Protein AF-A0A817PIV6-F1 (afdb_monomer_lite)

Radius of gyration: 42.67 Å; chains: 1; bounding box: 97×76×128 Å

Foldseek 3Di:
DDDDDDDDDDDPDDPDPPCPPDPVSVVVVVVVVVVVVVPQDPVNVVVVVVVVVVVVVVVVVVVPPDDDDDDDPPDPPPDDDDDDDDDDDDPPVVVVVVVVVVVVVVVVVVVVVVLVVLQVLLVVFPPSPPCNPDDDSVVSVVSSVVVVVVVVVVVVVVVVVVVVVVVVVVVVVVVVVVVVVVVVVVVVVVVVVVVVVVVVVVVVVVD

Secondary structure (DSSP, 8-state):
-----------------GGGS-HHHHHHHHHHHHHHHHSPPHHHHHHHHHHHHHHHHHHHHTTTS-----------------------SSHHHHHHHHHHHHHHHHHHHHHHHHHHHHHHHHHHSTT-TTTTSS--HHHHHHHHHHHHHHHHHHHHHHHHHHHHHHHHHHHHHHHHHHHHHHHHHHHHHHHHHHHHHHHHHHHTT--

Organism: NCBI:txid392032

Sequence (207 aa):
MNDDDQSHEQNTSKNVPTTLQNPSLVVNSMLTALAQSLLPSSTDQQQFLADLQAAATLVNKQKISSTSDNNNSIEFNCHIKTSPTDNEDVVPQITQAKRRATHNAVERRRRDRINQHIQQLSKLIPDCSNYVKNQSKTVVLEKTIAHLHELRTQNLALVKQTVDAGIILHENDLLRERIRAVEQENEVLKSLLTKQNLLNGSESSLS

InterPro domains:
  IPR011598 Myc-type, basic helix-loop-helix (bHLH) domain [PF00010] (99-152)
  IPR011598 Myc-type, basic helix-loop-helix (bHLH) domain [PS50888] (98-151)
  IPR011598 Myc-type, basic helix-loop-helix (bHLH) domain [SM00353] (104-157)
  IPR036638 Helix-loop-helix DNA-binding domain superfamily [G3DSA:4.10.280.10] (93-158)
  IPR036638 Helix-loop-helix DNA-binding domain superfamily [SSF47459] (99-160)
  IPR051732 Upstream Stimulatory Factor [PTHR46117] (41-177)

pLDDT: mean 72.89, std 20.88, range [36.5, 98.19]

Structure (mmCIF, N/CA/C/O backbone):
data_AF-A0A817PIV6-F1
#
_entry.id   AF-A0A817PIV6-F1
#
loop_
_atom_site.group_PDB
_atom_site.id
_atom_site.type_symbol
_atom_site.label_atom_id
_atom_site.label_alt_id
_atom_site.label_comp_id
_atom_site.label_asym_id
_atom_site.label_entity_id
_atom_site.label_seq_id
_atom_site.pdbx_PDB_ins_code
_atom_site.Cartn_x
_atom_site.Cartn_y
_atom_site.Cartn_z
_atom_site.occupancy
_atom_site.B_iso_or_equiv
_atom_site.auth_seq_id
_atom_site.auth_comp_id
_atom_site.auth_asym_id
_atom_site.auth_atom_id
_atom_site.pdbx_PDB_model_num
ATOM 1 N N . MET A 1 1 ? -32.305 -58.594 74.902 1.00 37.00 1 MET A N 1
ATOM 2 C CA . MET A 1 1 ? -31.500 -59.518 74.080 1.00 37.00 1 MET A CA 1
ATOM 3 C C . MET A 1 1 ? -31.731 -59.122 72.636 1.00 37.00 1 MET A C 1
ATOM 5 O O . MET A 1 1 ? -32.668 -59.626 72.040 1.00 37.00 1 MET A O 1
ATOM 9 N N . ASN A 1 2 ? -31.210 -57.957 72.245 1.00 36.69 2 ASN A N 1
ATOM 10 C CA . ASN A 1 2 ? -29.849 -57.647 71.736 1.00 36.69 2 ASN A CA 1
ATOM 11 C C . ASN A 1 2 ? -30.007 -57.515 70.207 1.0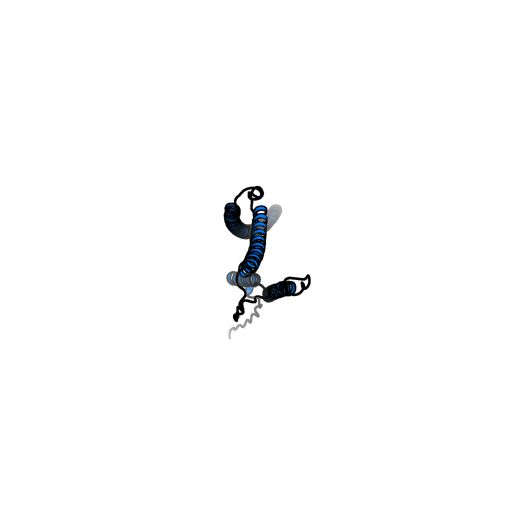0 36.69 2 ASN A C 1
ATOM 13 O O . ASN A 1 2 ? -30.473 -58.469 69.594 1.00 36.69 2 ASN A O 1
ATOM 17 N N . ASP A 1 3 ? -29.973 -56.325 69.613 1.00 43.09 3 ASP A N 1
ATOM 18 C CA . ASP A 1 3 ? -28.837 -55.412 69.351 1.00 43.09 3 ASP A CA 1
ATOM 19 C C . ASP A 1 3 ? -28.295 -55.593 67.915 1.00 43.09 3 ASP A C 1
ATOM 21 O O . ASP A 1 3 ? -28.115 -56.714 67.445 1.00 43.09 3 ASP A O 1
ATOM 25 N N . ASP A 1 4 ? -28.051 -54.435 67.290 1.00 47.28 4 ASP A N 1
ATOM 26 C CA . ASP A 1 4 ? -27.062 -54.102 66.250 1.00 47.28 4 ASP A CA 1
ATOM 27 C C . ASP A 1 4 ? -27.320 -54.355 64.741 1.00 47.28 4 ASP A C 1
ATOM 29 O O . ASP A 1 4 ? -27.173 -55.445 64.199 1.00 47.28 4 ASP A O 1
ATOM 33 N N . ASP A 1 5 ? -27.699 -53.260 64.063 1.00 49.97 5 ASP A N 1
ATOM 34 C CA . ASP A 1 5 ? -26.845 -52.445 63.167 1.00 49.97 5 ASP A CA 1
ATOM 35 C C . ASP A 1 5 ? -25.994 -53.142 62.071 1.00 49.97 5 ASP A C 1
ATOM 37 O O . ASP A 1 5 ? -25.005 -53.804 62.371 1.00 49.97 5 ASP A O 1
ATOM 41 N N . GLN A 1 6 ? -26.309 -52.891 60.785 1.00 42.50 6 GLN A N 1
ATOM 42 C CA . GLN A 1 6 ? -25.338 -52.389 59.789 1.00 42.50 6 GLN A CA 1
ATOM 43 C C . GLN A 1 6 ? -25.952 -52.068 58.406 1.00 42.50 6 GLN A C 1
ATOM 45 O O . GLN A 1 6 ? -26.570 -52.881 57.722 1.00 42.50 6 GLN A O 1
ATOM 50 N N . SER A 1 7 ? -25.691 -50.823 58.026 1.00 47.00 7 SER A N 1
ATOM 51 C CA . SER A 1 7 ? -25.637 -50.151 56.726 1.00 47.00 7 SER A CA 1
ATOM 52 C C . SER A 1 7 ? -25.217 -50.957 55.480 1.00 47.00 7 SER A C 1
ATOM 54 O O . SER A 1 7 ? -24.253 -51.711 55.494 1.00 47.00 7 SER A O 1
ATOM 56 N N . HIS A 1 8 ? -25.825 -50.617 54.331 1.00 41.53 8 HIS A N 1
ATOM 57 C CA . HIS A 1 8 ? -25.057 -50.256 53.128 1.00 41.53 8 HIS A CA 1
ATOM 58 C C . HIS A 1 8 ? -25.884 -49.417 52.135 1.00 41.53 8 HIS A C 1
ATOM 60 O O . HIS A 1 8 ? -26.712 -49.920 51.379 1.00 41.53 8 HIS A O 1
ATOM 66 N N . GLU A 1 9 ? -25.604 -48.111 52.124 1.00 47.34 9 GLU A N 1
ATOM 67 C CA . GLU A 1 9 ? -25.839 -47.224 50.985 1.00 47.34 9 GLU A CA 1
ATOM 68 C C . GLU A 1 9 ? -25.004 -47.689 49.783 1.00 47.34 9 GLU A C 1
ATOM 70 O O . GLU A 1 9 ? -23.792 -47.873 49.906 1.00 47.34 9 GLU A O 1
ATOM 75 N N . GLN A 1 10 ? -25.612 -47.777 48.598 1.00 43.72 10 GLN A N 1
ATOM 76 C CA . GLN A 1 10 ? -24.874 -47.581 47.351 1.00 43.72 10 GLN A CA 1
ATOM 77 C C . GLN A 1 10 ? -25.556 -46.513 46.503 1.00 43.72 10 GLN A C 1
ATOM 79 O O . GLN A 1 10 ? -26.639 -46.668 45.946 1.00 43.72 10 GLN A O 1
ATOM 84 N N . ASN A 1 11 ? -24.852 -45.392 46.481 1.00 37.25 11 ASN A N 1
ATOM 85 C CA . ASN A 1 11 ? -25.116 -44.140 45.815 1.00 37.25 11 ASN A CA 1
ATOM 86 C C . ASN A 1 11 ? -24.715 -44.291 44.334 1.00 37.25 11 ASN A C 1
ATOM 88 O O . ASN A 1 11 ? -23.527 -44.344 44.015 1.00 37.25 11 ASN A O 1
ATOM 92 N N . THR A 1 12 ? -25.674 -44.395 43.408 1.00 42.53 12 THR A N 1
ATOM 93 C CA . THR A 1 12 ? -25.379 -44.372 41.965 1.00 42.53 12 THR A CA 1
ATOM 94 C C . THR A 1 12 ? -25.195 -42.927 41.517 1.00 42.53 12 THR A C 1
ATOM 96 O O . THR A 1 12 ? -26.139 -42.244 41.108 1.00 42.53 12 THR A O 1
ATOM 99 N N . SER A 1 13 ? -23.961 -42.453 41.663 1.00 42.22 13 SER A N 1
ATOM 100 C CA . SER A 1 13 ? -23.541 -41.110 41.295 1.00 42.22 13 SER A CA 1
ATOM 101 C C . SER A 1 13 ? -23.689 -40.869 39.791 1.00 42.22 13 SER A C 1
ATOM 103 O O . SER A 1 13 ? -23.305 -41.682 38.949 1.00 42.22 13 SER A O 1
ATOM 105 N N . LYS A 1 14 ? -24.270 -39.713 39.479 1.00 46.69 14 LYS A N 1
ATOM 106 C CA . LYS A 1 14 ? -24.477 -39.155 38.147 1.00 46.69 14 LYS A CA 1
ATOM 107 C C . LYS A 1 14 ? -23.117 -38.915 37.485 1.00 46.69 14 LYS A C 1
ATOM 109 O O . LYS A 1 14 ? -22.320 -38.131 37.993 1.00 46.69 14 LYS A O 1
ATOM 114 N N . ASN A 1 15 ? -22.879 -39.526 36.327 1.00 50.12 15 ASN A N 1
ATOM 115 C CA . ASN A 1 15 ? -21.791 -39.125 35.435 1.00 50.12 15 ASN A CA 1
ATOM 116 C C . ASN A 1 15 ? -22.132 -37.754 34.830 1.00 50.12 15 ASN A C 1
ATOM 118 O O . ASN A 1 15 ? -22.820 -37.657 33.815 1.00 50.12 15 ASN A O 1
ATOM 122 N N . VAL A 1 16 ? -21.682 -36.691 35.495 1.00 45.78 16 VAL A N 1
ATOM 123 C CA . VAL A 1 16 ? -21.645 -35.329 34.954 1.00 45.78 16 VAL A CA 1
ATOM 124 C C . VAL A 1 16 ? -20.300 -35.158 34.237 1.00 45.78 16 VAL A C 1
ATOM 126 O O . VAL A 1 16 ? -19.271 -35.485 34.831 1.00 45.78 16 VAL A O 1
ATOM 129 N N . PRO A 1 17 ? -20.260 -34.666 32.985 1.00 44.34 17 PRO A N 1
ATOM 130 C CA . PRO A 1 17 ? -19.008 -34.439 32.270 1.00 44.34 17 PRO A CA 1
ATOM 131 C C . PRO A 1 17 ? -18.092 -33.490 33.054 1.00 44.34 17 PRO A C 1
ATOM 133 O O . PRO A 1 17 ? -18.471 -32.365 33.378 1.00 44.34 17 PRO A O 1
ATOM 136 N N . THR A 1 18 ? -16.867 -33.932 33.327 1.00 52.44 18 THR A N 1
ATOM 137 C CA . THR A 1 18 ? -15.849 -33.278 34.174 1.00 52.44 18 THR A CA 1
ATOM 138 C C . THR A 1 18 ? -15.321 -31.938 33.631 1.00 52.44 18 THR A C 1
ATOM 140 O O . THR A 1 18 ? -14.432 -31.328 34.223 1.00 52.44 18 THR A O 1
ATOM 143 N N . THR A 1 19 ? -15.860 -31.450 32.514 1.00 53.94 19 THR A N 1
ATOM 144 C CA . THR A 1 19 ? -15.389 -30.260 31.789 1.00 53.94 19 THR A CA 1
ATOM 145 C C . THR A 1 19 ? -15.786 -28.935 32.453 1.00 53.94 19 THR A C 1
ATOM 147 O O . THR A 1 19 ? -15.199 -27.907 32.136 1.00 53.94 19 THR A O 1
ATOM 150 N N . LEU A 1 20 ? -16.724 -28.927 33.408 1.00 46.75 20 LEU A N 1
ATOM 151 C CA . LEU A 1 20 ? -17.206 -27.686 34.042 1.00 46.75 20 LEU A CA 1
ATOM 152 C C . LEU A 1 20 ? -16.568 -27.346 35.400 1.00 46.75 20 LEU A C 1
ATOM 154 O O . LEU A 1 20 ? -16.856 -26.284 35.942 1.00 46.75 20 LEU A O 1
ATOM 158 N N . GLN A 1 21 ? -15.681 -28.188 35.941 1.00 53.34 21 GLN A N 1
ATOM 159 C CA . GLN A 1 21 ? -15.143 -27.982 37.297 1.00 53.34 21 GLN A CA 1
ATOM 160 C C . GLN A 1 21 ? -13.745 -27.342 37.334 1.00 53.34 21 GLN A C 1
ATOM 162 O O . GLN A 1 21 ? -13.285 -26.951 38.403 1.00 53.34 21 GLN A O 1
ATOM 167 N N . ASN A 1 22 ? -13.049 -27.226 36.197 1.00 51.25 22 ASN A N 1
ATOM 168 C CA . ASN A 1 22 ? -11.665 -26.746 36.166 1.00 51.25 22 ASN A CA 1
ATOM 169 C C . ASN A 1 22 ? -11.453 -25.666 35.091 1.00 51.25 22 ASN A C 1
ATOM 171 O O . ASN A 1 22 ? -11.316 -26.006 33.912 1.00 51.25 22 ASN A O 1
ATOM 175 N N . PRO A 1 23 ? -11.348 -24.376 35.468 1.00 57.72 23 PRO A N 1
ATOM 176 C CA . PRO A 1 23 ? -11.157 -23.286 34.509 1.00 57.72 23 PRO A CA 1
ATOM 177 C C . PRO A 1 23 ? -9.868 -23.444 33.685 1.00 57.72 23 PRO A C 1
ATOM 179 O O . PRO A 1 23 ? -9.839 -23.074 32.517 1.00 57.72 23 PRO A O 1
ATOM 182 N N . SER A 1 24 ? -8.832 -24.091 34.234 1.00 57.00 24 SER A N 1
ATOM 183 C CA . SER A 1 24 ? -7.596 -24.405 33.499 1.00 57.00 24 SER A CA 1
ATOM 184 C C . SER A 1 24 ? -7.811 -25.395 32.343 1.00 57.00 24 SER A C 1
ATOM 186 O O . SER A 1 24 ? -7.203 -25.235 31.287 1.00 57.00 24 SER A O 1
ATOM 188 N N . LEU A 1 25 ? -8.708 -26.379 32.486 1.00 55.06 25 LEU A N 1
ATOM 189 C CA . LEU A 1 25 ? -9.004 -27.341 31.415 1.00 55.06 25 LEU A CA 1
ATOM 190 C C . LEU A 1 25 ? -9.838 -26.708 30.298 1.00 55.06 25 LEU A C 1
ATOM 192 O O . LEU A 1 25 ? -9.605 -26.997 29.125 1.00 55.06 25 LEU A O 1
ATOM 196 N N . VAL A 1 26 ? -10.754 -25.801 30.648 1.00 65.81 26 VAL A N 1
ATOM 197 C CA . VAL A 1 26 ? -11.542 -25.035 29.673 1.00 65.81 26 VAL A CA 1
ATOM 198 C C . VAL A 1 26 ? -10.629 -24.123 28.857 1.00 65.81 26 VAL A C 1
ATOM 200 O O . VAL A 1 26 ? -10.666 -24.174 27.629 1.00 65.81 26 VAL A O 1
ATOM 203 N N . VAL A 1 27 ? -9.736 -23.378 29.516 1.00 68.50 27 VAL A N 1
ATOM 204 C CA . VAL A 1 27 ? -8.750 -22.514 28.848 1.00 68.50 27 VAL A CA 1
ATOM 205 C C . VAL A 1 27 ? -7.813 -23.328 27.956 1.00 68.50 27 VAL A C 1
ATOM 207 O O . VAL A 1 27 ? -7.599 -22.942 26.813 1.00 68.50 27 VAL A O 1
ATOM 210 N N . ASN A 1 28 ? -7.326 -24.488 28.407 1.00 57.78 28 ASN A N 1
ATOM 211 C CA . ASN A 1 28 ? -6.487 -25.356 27.576 1.00 57.78 28 ASN A CA 1
ATOM 212 C C . ASN A 1 28 ? -7.249 -25.906 26.359 1.00 57.78 28 ASN A C 1
ATOM 214 O O . ASN A 1 28 ? -6.689 -25.963 25.265 1.00 57.78 28 ASN A O 1
ATOM 218 N N . SER A 1 29 ? -8.530 -26.261 26.511 1.00 67.69 29 SER A N 1
ATOM 219 C CA . SER A 1 29 ? -9.366 -26.712 25.389 1.00 67.69 29 SER A CA 1
ATOM 220 C C . SER A 1 29 ? -9.640 -25.596 24.375 1.00 67.69 29 SER A C 1
ATOM 222 O O . SER A 1 29 ? -9.557 -25.830 23.171 1.00 67.69 29 SER A O 1
ATOM 224 N N . MET A 1 30 ? -9.871 -24.365 24.845 1.00 64.50 30 MET A N 1
ATOM 225 C CA . MET A 1 30 ? -10.087 -23.194 23.992 1.00 64.50 30 MET A CA 1
ATOM 226 C C . MET A 1 30 ? -8.793 -22.736 23.315 1.00 64.50 30 MET A C 1
ATOM 228 O O . MET A 1 30 ? -8.813 -22.401 22.136 1.00 64.50 30 MET A O 1
ATOM 232 N N . LEU A 1 31 ? -7.657 -22.790 24.016 1.00 66.25 31 LEU A N 1
ATOM 233 C CA . LEU A 1 31 ? -6.337 -22.488 23.461 1.00 66.25 31 LEU A CA 1
ATOM 234 C C . LEU A 1 31 ? -5.941 -23.511 22.389 1.00 66.25 31 LEU A C 1
ATOM 236 O O . LEU A 1 31 ? -5.418 -23.134 21.343 1.00 66.25 31 LEU A O 1
ATOM 240 N N . THR A 1 32 ? -6.261 -24.790 22.612 1.00 65.62 32 THR A N 1
ATOM 241 C CA . THR A 1 32 ? -6.071 -25.857 21.617 1.00 65.62 32 THR A CA 1
ATOM 242 C C . THR A 1 32 ? -6.978 -25.640 20.404 1.00 65.62 32 THR A C 1
ATOM 244 O O . THR A 1 32 ? -6.501 -25.713 19.278 1.00 65.62 32 THR A O 1
ATOM 247 N N . ALA A 1 33 ? -8.255 -25.294 20.604 1.00 63.09 33 ALA A N 1
ATOM 248 C CA . ALA A 1 33 ? -9.187 -25.003 19.512 1.00 63.09 33 ALA A CA 1
ATOM 249 C C . ALA A 1 33 ? -8.778 -23.764 18.691 1.00 63.09 33 ALA A C 1
ATOM 251 O O . ALA A 1 33 ? -8.859 -23.779 17.463 1.00 63.09 33 ALA A O 1
ATOM 252 N N . LEU A 1 34 ? -8.280 -22.715 19.350 1.00 63.75 34 LEU A N 1
ATOM 253 C CA . LEU A 1 34 ? -7.787 -21.506 18.693 1.00 63.75 34 LEU A CA 1
ATOM 254 C C . LEU A 1 34 ? -6.505 -21.788 17.896 1.00 63.75 34 LEU A C 1
ATOM 256 O O . LEU A 1 34 ? -6.413 -21.384 16.737 1.00 63.75 34 LEU A O 1
ATOM 260 N N . ALA A 1 35 ? -5.562 -22.550 18.467 1.00 61.34 35 ALA A N 1
ATOM 261 C CA . ALA A 1 35 ? -4.362 -23.018 17.771 1.00 61.34 35 ALA A CA 1
ATOM 262 C C . ALA A 1 35 ? -4.705 -23.899 16.555 1.00 61.34 35 ALA A C 1
ATOM 264 O O . ALA A 1 35 ? -4.074 -23.767 15.509 1.00 61.34 35 ALA A O 1
ATOM 265 N N . GLN A 1 36 ? -5.752 -24.727 16.651 1.00 54.66 36 GLN A N 1
ATOM 266 C CA . GLN A 1 36 ? -6.268 -25.522 15.533 1.00 54.66 36 GLN A CA 1
ATOM 267 C C . GLN A 1 36 ? -6.871 -24.656 14.411 1.00 54.66 36 GLN A C 1
ATOM 269 O O . GLN A 1 36 ? -6.844 -25.076 13.259 1.00 54.66 36 GLN A O 1
ATOM 274 N N . SER A 1 37 ? -7.395 -23.464 14.730 1.00 57.44 37 SER A N 1
ATOM 275 C CA . SER A 1 37 ? -7.919 -22.503 13.739 1.00 57.44 37 SER A CA 1
ATOM 276 C C . SER A 1 37 ? -6.837 -21.618 13.102 1.00 57.44 37 SER A C 1
ATOM 278 O O . SER A 1 37 ? -7.024 -21.107 12.002 1.00 57.44 37 SER A O 1
ATOM 280 N N . LEU A 1 38 ? -5.707 -21.440 13.797 1.00 55.72 38 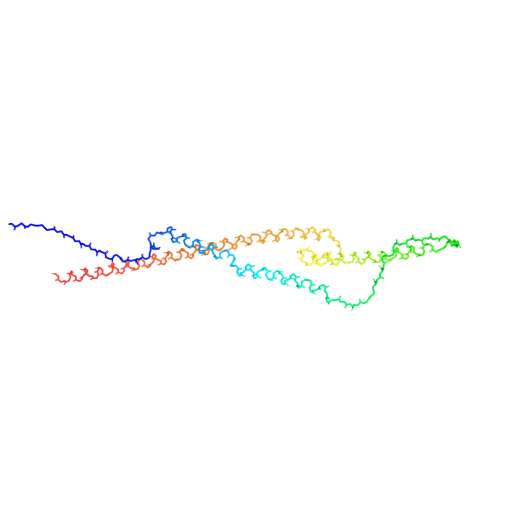LEU A N 1
ATOM 281 C CA . LEU A 1 38 ? -4.549 -20.653 13.357 1.00 55.72 38 LEU A CA 1
ATOM 282 C C . LEU A 1 38 ? -3.534 -21.486 12.560 1.00 55.72 38 LEU A C 1
ATOM 284 O O . LEU A 1 38 ? -2.701 -20.921 11.850 1.00 55.72 38 LEU A O 1
ATOM 288 N N . LEU A 1 39 ? -3.589 -22.819 12.655 1.00 54.75 39 LEU A N 1
ATOM 289 C CA . LEU A 1 39 ? -2.943 -23.687 11.678 1.00 54.75 39 LEU A CA 1
ATOM 290 C C . LEU A 1 39 ? -3.797 -23.674 10.405 1.00 54.75 39 LEU A C 1
ATOM 292 O O . LEU A 1 39 ? -4.984 -23.994 10.487 1.00 54.75 39 LEU A O 1
ATOM 296 N N . PRO A 1 40 ? -3.231 -23.346 9.230 1.00 51.19 40 PRO A N 1
ATOM 297 C CA . PRO A 1 40 ? -3.965 -23.500 7.984 1.00 51.19 40 PRO A CA 1
ATOM 298 C C . PRO A 1 40 ? -4.420 -24.955 7.904 1.00 51.19 40 PRO A C 1
ATOM 300 O O . PRO A 1 40 ? -3.613 -25.878 8.061 1.00 51.19 40 PRO A O 1
ATOM 303 N N . SER A 1 41 ? -5.727 -25.154 7.743 1.00 54.78 41 SER A N 1
ATOM 304 C CA . SER A 1 41 ? -6.294 -26.489 7.633 1.00 54.78 41 SER A CA 1
ATOM 305 C C . SER A 1 41 ? -5.532 -27.246 6.535 1.00 54.78 41 SER A C 1
ATOM 307 O O . SER A 1 41 ? -5.068 -26.644 5.563 1.00 54.78 41 SER A O 1
ATOM 309 N N . SER A 1 42 ? -5.327 -28.558 6.687 1.00 57.78 42 SER A N 1
ATOM 310 C CA . SER A 1 42 ? -4.569 -29.348 5.698 1.00 57.78 42 SER A CA 1
ATOM 311 C C . SER A 1 42 ? -5.099 -29.133 4.271 1.00 57.78 42 SER A C 1
ATOM 313 O O . SER A 1 42 ? -4.328 -29.135 3.316 1.00 57.78 42 SER A O 1
ATOM 315 N N . THR A 1 43 ? -6.395 -28.844 4.146 1.00 57.19 43 THR A N 1
ATOM 316 C CA . THR A 1 43 ? -7.079 -28.466 2.911 1.00 57.19 43 THR A CA 1
ATOM 317 C C . THR A 1 43 ? -6.643 -27.099 2.372 1.00 57.19 43 THR A C 1
ATOM 319 O O . THR A 1 43 ? -6.372 -26.997 1.183 1.00 57.19 43 THR A O 1
ATOM 322 N N . ASP A 1 44 ? -6.492 -26.070 3.213 1.00 58.16 44 ASP A N 1
ATOM 323 C CA . ASP A 1 44 ? -6.038 -24.733 2.791 1.00 58.16 44 ASP A CA 1
ATOM 324 C C . ASP A 1 44 ? -4.551 -24.716 2.413 1.00 58.16 44 ASP A C 1
ATOM 326 O O . ASP A 1 44 ? -4.157 -24.040 1.463 1.00 58.16 44 ASP A O 1
ATOM 330 N N . GLN A 1 45 ? -3.711 -25.504 3.098 1.00 58.34 45 GLN A N 1
ATOM 331 C CA . GLN A 1 45 ? -2.314 -25.692 2.680 1.00 58.34 45 GLN A CA 1
ATOM 332 C C . GLN A 1 45 ? -2.218 -26.436 1.343 1.00 58.34 45 GLN A C 1
ATOM 334 O O . GLN A 1 45 ? -1.400 -26.077 0.493 1.00 58.34 45 GLN A O 1
ATOM 339 N N . GLN A 1 46 ? -3.054 -27.460 1.142 1.00 64.69 46 GLN A N 1
ATOM 340 C CA . GLN A 1 46 ? -3.126 -28.201 -0.118 1.00 64.69 46 GLN A CA 1
ATOM 341 C C . GLN A 1 46 ? -3.671 -27.332 -1.254 1.00 64.69 46 GLN A C 1
ATOM 343 O O . GLN A 1 46 ? -3.134 -27.389 -2.358 1.00 64.69 46 GLN A O 1
ATOM 348 N N . GLN A 1 47 ? -4.667 -26.484 -0.983 1.00 71.62 47 GLN A N 1
ATOM 349 C CA . GLN A 1 47 ? -5.220 -25.550 -1.959 1.00 71.62 47 GLN A CA 1
ATOM 350 C C . GLN A 1 47 ? -4.202 -24.468 -2.328 1.00 71.62 47 GLN A C 1
ATOM 352 O O . GLN A 1 47 ? -3.997 -24.209 -3.507 1.00 71.62 47 GLN A O 1
ATOM 357 N N . PHE A 1 48 ? -3.472 -23.916 -1.356 1.00 74.81 48 PHE A N 1
ATOM 358 C CA . PHE A 1 48 ? -2.402 -22.953 -1.623 1.00 74.81 48 PHE A CA 1
ATOM 359 C C . PHE A 1 48 ? -1.271 -23.554 -2.470 1.00 74.81 48 PHE A C 1
ATOM 361 O O . PHE A 1 48 ? -0.784 -22.915 -3.403 1.00 74.81 48 PHE A O 1
ATOM 368 N N . LEU A 1 49 ? -0.866 -24.798 -2.188 1.00 70.38 49 LEU A N 1
ATOM 369 C CA . LEU A 1 49 ? 0.120 -25.506 -3.009 1.00 70.38 49 LEU A CA 1
ATOM 370 C C . LEU A 1 49 ? -0.420 -25.808 -4.414 1.00 70.38 49 LEU A C 1
ATOM 372 O O . LEU A 1 49 ? 0.306 -25.611 -5.387 1.00 70.38 49 LEU A O 1
ATOM 376 N N . ALA A 1 50 ? -1.685 -26.217 -4.541 1.00 75.44 50 ALA A N 1
ATOM 377 C CA . ALA A 1 50 ? -2.332 -26.448 -5.830 1.00 75.44 50 ALA A CA 1
ATOM 378 C C . ALA A 1 50 ? -2.444 -25.158 -6.660 1.00 75.44 50 ALA A C 1
ATOM 380 O O . ALA A 1 50 ? -2.137 -25.175 -7.851 1.00 75.44 50 ALA A O 1
ATOM 381 N N . ASP A 1 51 ? -2.796 -24.033 -6.036 1.00 79.69 51 ASP A N 1
ATOM 382 C CA . ASP A 1 51 ? -2.912 -22.725 -6.683 1.00 79.69 51 ASP A CA 1
ATOM 383 C C . ASP A 1 51 ? -1.539 -22.187 -7.112 1.00 79.69 51 ASP A C 1
ATOM 385 O O . ASP A 1 51 ? -1.384 -21.674 -8.224 1.00 79.69 51 ASP A O 1
ATOM 389 N N . LEU A 1 52 ? -0.507 -22.371 -6.280 1.00 76.12 52 LEU A N 1
ATOM 390 C CA . LEU A 1 52 ? 0.876 -22.018 -6.613 1.00 76.12 52 LEU A CA 1
ATOM 391 C C . LEU A 1 52 ? 1.398 -22.848 -7.799 1.00 76.12 52 LEU A C 1
ATOM 393 O O . LEU A 1 52 ? 2.064 -22.325 -8.697 1.00 76.12 52 LEU A O 1
ATOM 397 N N . GLN A 1 53 ? 1.060 -24.136 -7.835 1.00 75.50 53 GLN A N 1
ATOM 398 C CA . GLN A 1 53 ? 1.449 -25.058 -8.899 1.00 75.50 53 GLN A CA 1
ATOM 399 C C . GLN A 1 53 ? 0.666 -24.780 -10.195 1.00 75.50 53 GLN A C 1
ATOM 401 O O . GLN A 1 53 ? 1.264 -24.763 -11.274 1.00 75.50 53 GLN A O 1
ATOM 406 N N . ALA A 1 54 ? -0.624 -24.437 -10.093 1.00 77.00 54 ALA A N 1
ATOM 407 C CA . ALA A 1 54 ? -1.464 -23.987 -11.202 1.00 77.00 54 ALA A CA 1
ATOM 408 C C . ALA A 1 54 ? -0.950 -22.672 -11.815 1.00 77.00 54 ALA A C 1
ATOM 410 O O . ALA A 1 54 ? -0.823 -22.567 -13.043 1.00 77.00 54 ALA A O 1
ATOM 411 N N . ALA A 1 55 ? -0.566 -21.702 -10.979 1.00 72.38 55 ALA A N 1
ATOM 412 C CA . ALA A 1 55 ? 0.042 -20.444 -11.407 1.00 72.38 55 ALA A CA 1
ATOM 413 C C . ALA A 1 55 ? 1.387 -20.668 -12.123 1.00 72.38 55 ALA A C 1
ATOM 415 O O . ALA A 1 55 ? 1.626 -20.080 -13.181 1.00 72.38 55 ALA A O 1
ATOM 416 N N . ALA A 1 56 ? 2.231 -21.580 -11.624 1.00 67.38 56 ALA A N 1
ATOM 417 C CA . ALA A 1 56 ? 3.485 -21.956 -12.280 1.00 67.38 56 ALA A CA 1
ATOM 418 C C . ALA A 1 56 ? 3.258 -22.589 -13.669 1.00 67.38 56 ALA A C 1
ATOM 420 O O . ALA A 1 56 ? 3.976 -22.272 -14.624 1.00 67.38 56 ALA A O 1
ATOM 421 N N . THR A 1 57 ? 2.223 -23.423 -13.835 1.00 68.06 57 THR A N 1
ATOM 422 C CA . THR A 1 57 ? 1.820 -23.927 -15.161 1.00 68.06 57 THR A CA 1
ATOM 423 C C . THR A 1 57 ? 1.279 -22.839 -16.082 1.00 68.06 57 THR A C 1
ATOM 425 O O . THR A 1 57 ? 1.536 -22.909 -17.280 1.00 68.06 57 THR A O 1
ATOM 428 N N . LEU A 1 58 ? 0.584 -21.815 -15.576 1.00 65.00 58 LEU A N 1
ATOM 429 C CA . LEU A 1 58 ? 0.120 -20.689 -16.399 1.00 65.00 58 LEU A CA 1
ATOM 430 C C . LEU A 1 58 ? 1.292 -19.850 -16.930 1.00 65.00 58 LEU A C 1
ATOM 432 O O . LEU A 1 58 ? 1.311 -19.498 -18.111 1.00 65.00 58 LEU A O 1
ATOM 436 N N . VAL A 1 59 ? 2.299 -19.602 -16.087 1.00 63.44 59 VAL A N 1
ATOM 437 C CA . VAL A 1 59 ? 3.544 -18.914 -16.469 1.00 63.44 59 VAL A CA 1
ATOM 438 C C . VAL A 1 59 ? 4.321 -19.723 -17.516 1.00 63.44 59 VAL A C 1
ATOM 440 O O . VAL A 1 59 ? 4.838 -19.155 -18.478 1.00 63.44 59 VAL A O 1
ATOM 443 N N . ASN A 1 60 ? 4.340 -21.056 -17.405 1.00 56.94 60 ASN A N 1
ATOM 444 C CA . ASN A 1 60 ? 4.941 -21.920 -18.426 1.00 56.94 60 ASN A CA 1
ATOM 445 C C . ASN A 1 60 ? 4.084 -22.060 -19.698 1.00 56.94 60 ASN A C 1
ATOM 447 O O . ASN A 1 60 ? 4.644 -22.218 -20.779 1.00 56.94 60 ASN A O 1
ATOM 451 N N . LYS A 1 61 ? 2.751 -21.946 -19.618 1.00 52.78 61 LYS A N 1
ATOM 452 C CA . LYS A 1 61 ? 1.835 -22.010 -20.773 1.00 52.78 61 LYS A CA 1
ATOM 453 C C . LYS A 1 61 ? 1.853 -20.722 -21.603 1.00 52.78 61 LYS A C 1
ATOM 455 O O . LYS A 1 61 ? 1.763 -20.793 -22.824 1.00 52.78 61 LYS A O 1
ATOM 460 N N . GLN A 1 62 ? 2.095 -19.566 -20.980 1.00 45.78 62 GLN A N 1
ATOM 461 C CA . GLN A 1 62 ? 2.357 -18.308 -21.695 1.00 45.78 62 GLN A CA 1
ATOM 462 C C . GLN A 1 62 ? 3.709 -18.290 -22.434 1.00 45.78 62 GLN A C 1
ATOM 464 O O . GLN A 1 62 ? 3.944 -17.405 -23.252 1.00 45.78 62 GLN A O 1
ATOM 469 N N . LYS A 1 63 ? 4.582 -19.284 -22.212 1.00 45.66 63 LYS A N 1
ATOM 470 C CA . LYS A 1 63 ? 5.876 -19.404 -22.901 1.00 45.66 63 LYS A CA 1
ATOM 471 C C . LYS A 1 63 ? 5.825 -20.217 -24.207 1.00 45.66 63 LYS A C 1
ATOM 473 O O . LYS A 1 63 ? 6.829 -20.250 -24.911 1.00 45.66 63 LYS A O 1
ATOM 478 N N . ILE A 1 64 ? 4.698 -20.856 -24.559 1.00 49.06 64 ILE A N 1
ATOM 479 C CA . ILE A 1 64 ? 4.636 -21.792 -25.709 1.00 49.06 64 ILE A CA 1
ATOM 480 C C . ILE A 1 64 ? 3.560 -21.433 -26.758 1.00 49.06 64 ILE A C 1
ATOM 482 O O . ILE A 1 64 ? 3.479 -22.083 -27.793 1.00 49.06 64 ILE A O 1
ATOM 486 N N . SER A 1 65 ? 2.773 -20.367 -26.577 1.00 41.12 65 SER A N 1
ATOM 487 C CA . SER A 1 65 ? 1.733 -19.962 -27.546 1.00 41.12 65 SER A CA 1
ATOM 488 C C . SER A 1 65 ? 1.942 -18.570 -28.151 1.00 41.12 65 SER A C 1
ATOM 490 O O . SER A 1 65 ? 0.999 -17.797 -28.296 1.00 41.12 65 SER A O 1
ATOM 492 N N . SER A 1 66 ? 3.177 -18.255 -28.540 1.00 38.53 66 SER A N 1
ATOM 493 C CA . SER A 1 66 ? 3.454 -17.198 -29.518 1.00 38.53 66 SER A CA 1
ATOM 494 C C . SER A 1 66 ? 4.625 -17.623 -30.403 1.00 38.53 66 SER A C 1
ATOM 496 O O . SER A 1 66 ? 5.771 -17.230 -30.185 1.00 38.53 66 SER A O 1
ATOM 498 N N . THR A 1 67 ? 4.343 -18.480 -31.384 1.00 39.69 67 THR A N 1
ATOM 499 C CA . THR A 1 67 ? 5.195 -18.619 -32.567 1.00 39.69 67 THR A CA 1
ATOM 500 C C . THR A 1 67 ? 4.540 -17.915 -33.748 1.00 39.69 67 THR A C 1
ATOM 502 O O . THR A 1 67 ? 3.332 -18.001 -33.943 1.00 39.69 67 THR A O 1
ATOM 505 N N . SER A 1 68 ? 5.410 -17.279 -34.537 1.00 44.53 68 SER A N 1
ATOM 506 C CA . SER A 1 68 ? 5.208 -16.755 -35.887 1.00 44.53 68 SER A CA 1
ATOM 507 C C . SER A 1 68 ? 4.688 -15.321 -36.020 1.00 44.53 68 SER A C 1
ATOM 509 O O . SER A 1 68 ? 3.542 -15.093 -36.373 1.00 44.53 68 SER A O 1
ATOM 511 N N . ASP A 1 69 ? 5.613 -14.366 -35.878 1.00 43.25 69 ASP A N 1
ATOM 512 C CA . ASP A 1 69 ? 5.959 -13.546 -37.041 1.00 43.25 69 ASP A CA 1
ATOM 513 C C . ASP A 1 69 ? 7.480 -13.435 -37.195 1.00 43.25 69 ASP A C 1
ATOM 515 O O . ASP A 1 69 ? 8.256 -13.443 -36.238 1.00 43.25 69 ASP A O 1
ATOM 519 N N . ASN A 1 70 ? 7.874 -13.454 -38.460 1.00 50.91 70 ASN A N 1
ATOM 520 C CA . ASN A 1 70 ? 9.132 -13.934 -38.998 1.00 50.91 70 ASN A CA 1
ATOM 521 C C . ASN A 1 70 ? 10.291 -12.924 -38.962 1.00 50.91 70 ASN A C 1
ATOM 523 O O . ASN A 1 70 ? 10.108 -11.713 -39.060 1.00 50.91 70 ASN A O 1
ATOM 527 N N . ASN A 1 71 ? 11.491 -13.517 -39.013 1.00 49.91 71 ASN A N 1
ATOM 528 C CA . ASN A 1 71 ? 12.779 -12.986 -39.477 1.00 49.91 71 ASN A CA 1
ATOM 529 C C . ASN A 1 71 ? 13.629 -12.171 -38.489 1.00 49.91 71 ASN A C 1
ATOM 531 O O . ASN A 1 71 ? 13.632 -10.944 -38.519 1.00 49.91 71 ASN A O 1
ATOM 535 N N . ASN A 1 72 ? 14.504 -12.860 -37.744 1.00 50.28 72 ASN A N 1
ATOM 536 C CA . ASN A 1 72 ? 15.948 -12.766 -38.017 1.00 50.28 72 ASN A CA 1
ATOM 537 C C . ASN A 1 72 ? 16.717 -13.876 -37.277 1.00 50.28 72 ASN A C 1
ATOM 539 O O . ASN A 1 72 ? 17.162 -13.697 -36.143 1.00 50.28 72 ASN A O 1
ATOM 543 N N . SER A 1 73 ? 16.883 -15.026 -37.930 1.00 46.03 73 SER A N 1
ATOM 544 C CA . SER A 1 73 ? 17.956 -15.948 -37.568 1.00 46.03 73 SER A CA 1
ATOM 545 C C . SER A 1 73 ? 19.258 -15.320 -38.060 1.00 46.03 73 SER A C 1
ATOM 547 O O . SER A 1 73 ? 19.586 -15.406 -39.240 1.00 46.03 73 SER A O 1
ATOM 549 N N . ILE A 1 74 ? 19.972 -14.610 -37.186 1.00 55.12 74 ILE A N 1
ATOM 550 C CA . ILE A 1 74 ? 21.400 -14.385 -37.407 1.00 55.12 74 ILE A CA 1
ATOM 551 C C . ILE A 1 74 ? 22.098 -15.458 -36.595 1.00 55.12 74 ILE A C 1
ATOM 553 O O . ILE A 1 74 ? 22.340 -15.310 -35.397 1.00 55.12 74 ILE A O 1
ATOM 557 N N . GLU A 1 75 ? 22.337 -16.573 -37.279 1.00 40.97 75 GLU A N 1
ATOM 558 C CA . GLU A 1 75 ? 23.248 -17.624 -36.865 1.00 40.97 75 GLU A CA 1
ATOM 559 C C . GLU A 1 75 ? 24.525 -17.002 -36.294 1.00 40.97 75 GLU A C 1
ATOM 561 O O . GLU A 1 75 ? 25.210 -16.201 -36.939 1.00 40.97 75 GLU A O 1
ATOM 566 N N . PHE A 1 76 ? 24.865 -17.397 -35.070 1.00 53.59 76 PHE A N 1
ATOM 567 C CA . PHE A 1 76 ? 26.217 -17.258 -34.556 1.00 53.59 76 PHE A CA 1
ATOM 568 C C . PHE A 1 76 ? 27.130 -18.158 -35.392 1.00 53.59 76 PHE A C 1
ATOM 570 O O . PHE A 1 76 ? 27.370 -19.310 -35.048 1.00 53.59 76 PHE A O 1
ATOM 577 N N . ASN A 1 77 ? 27.648 -17.632 -36.501 1.00 47.88 77 ASN A N 1
ATOM 578 C CA . ASN A 1 77 ? 28.758 -18.253 -37.204 1.00 47.88 77 ASN A CA 1
ATOM 579 C C . ASN A 1 77 ? 30.040 -17.458 -36.934 1.00 47.88 77 ASN A C 1
ATOM 581 O O . ASN A 1 77 ? 30.381 -16.507 -37.640 1.00 47.88 77 ASN A O 1
ATOM 585 N N . CYS A 1 78 ? 30.746 -17.842 -35.871 1.00 44.06 78 CYS A N 1
ATOM 586 C CA . CYS A 1 78 ? 32.123 -17.430 -35.613 1.00 44.06 78 CYS A CA 1
ATOM 587 C C . CYS A 1 78 ? 33.118 -18.544 -35.984 1.00 44.06 78 CYS A C 1
ATOM 589 O O . CYS A 1 78 ? 34.015 -18.851 -35.214 1.00 44.06 78 CYS A O 1
ATOM 591 N N . HIS A 1 79 ? 32.998 -19.149 -37.169 1.00 43.59 79 HIS A N 1
ATOM 592 C CA . HIS A 1 79 ? 34.069 -19.986 -37.722 1.00 43.59 79 HIS A CA 1
ATOM 593 C C . HIS A 1 79 ? 34.818 -19.239 -38.826 1.00 43.59 79 HIS A C 1
ATOM 595 O O . HIS A 1 79 ? 34.466 -19.291 -40.002 1.00 43.59 79 HIS A O 1
ATOM 601 N N . ILE A 1 80 ? 35.886 -18.541 -38.437 1.00 47.28 80 ILE A N 1
ATOM 602 C CA . ILE A 1 80 ? 36.911 -18.080 -39.376 1.00 47.28 80 ILE A CA 1
ATOM 603 C C . ILE A 1 80 ? 37.804 -19.288 -39.694 1.00 47.28 80 ILE A C 1
ATOM 605 O O . ILE A 1 80 ? 38.716 -19.610 -38.939 1.00 47.28 80 ILE A O 1
ATOM 609 N N . LYS A 1 81 ? 37.529 -19.973 -40.807 1.00 47.31 81 LYS A N 1
ATOM 610 C CA . LYS A 1 81 ? 38.546 -20.730 -41.549 1.00 47.31 81 LYS A CA 1
ATOM 611 C C . LYS A 1 81 ? 38.838 -19.939 -42.820 1.00 47.31 81 LYS A C 1
ATOM 613 O O . LYS A 1 81 ? 38.029 -19.952 -43.740 1.00 47.31 81 LYS A O 1
ATOM 618 N N . THR A 1 82 ? 39.959 -19.230 -42.859 1.00 40.72 82 THR A N 1
ATOM 619 C CA . THR A 1 82 ? 40.468 -18.590 -44.079 1.00 40.72 82 THR A CA 1
ATOM 620 C C . THR A 1 82 ? 41.658 -19.395 -44.584 1.00 40.72 82 THR A C 1
ATOM 622 O O . THR A 1 82 ? 42.706 -19.415 -43.942 1.00 40.72 82 THR A O 1
ATOM 625 N N . SER A 1 83 ? 41.473 -20.083 -45.710 1.00 36.50 83 SER A N 1
ATOM 626 C CA . SER A 1 83 ? 42.562 -20.460 -46.618 1.00 36.50 83 SER A CA 1
ATOM 627 C C . SER A 1 83 ? 42.835 -19.285 -47.574 1.00 36.50 83 SER A C 1
ATOM 629 O O . SER A 1 83 ? 41.917 -18.499 -47.824 1.00 36.50 83 SER A O 1
ATOM 631 N N . PRO A 1 84 ? 44.081 -19.114 -48.054 1.00 50.19 84 PRO A N 1
ATOM 632 C CA . PRO A 1 84 ? 44.499 -17.927 -48.785 1.00 50.19 84 PRO A CA 1
ATOM 633 C C . PRO A 1 84 ? 44.190 -18.083 -50.276 1.00 50.19 84 PRO A C 1
ATOM 635 O O . PRO A 1 84 ? 44.592 -19.064 -50.897 1.00 50.19 84 PRO A O 1
ATOM 638 N N . THR A 1 85 ? 43.495 -17.108 -50.854 1.00 45.53 85 THR A N 1
ATOM 639 C CA . THR A 1 85 ? 43.521 -16.866 -52.300 1.00 45.53 85 THR A CA 1
ATOM 640 C C . THR A 1 85 ? 43.579 -15.367 -52.524 1.00 45.53 85 THR A C 1
ATOM 642 O O . THR A 1 85 ? 42.667 -14.635 -52.131 1.00 45.53 85 THR A O 1
ATOM 645 N N . ASP A 1 86 ? 44.692 -14.962 -53.114 1.00 49.78 86 ASP A N 1
ATOM 646 C CA . ASP A 1 86 ? 45.190 -13.608 -53.300 1.00 49.78 86 ASP A CA 1
ATOM 647 C C . ASP A 1 86 ? 44.239 -12.740 -54.133 1.00 49.78 86 ASP A C 1
ATOM 649 O O . ASP A 1 86 ? 43.963 -13.064 -55.284 1.00 49.78 86 ASP A O 1
ATOM 653 N N . ASN A 1 87 ? 43.740 -11.646 -53.544 1.00 47.16 87 ASN A N 1
ATOM 654 C CA . ASN A 1 87 ? 43.229 -10.440 -54.212 1.00 47.16 87 ASN A CA 1
ATOM 655 C C . ASN A 1 87 ? 43.131 -9.332 -53.148 1.00 47.16 87 ASN A C 1
ATOM 657 O O . ASN A 1 87 ? 42.147 -9.230 -52.410 1.00 47.16 87 ASN A O 1
ATOM 661 N N . GLU A 1 88 ? 44.202 -8.553 -53.035 1.00 49.59 88 GLU A N 1
ATOM 662 C CA . GLU A 1 88 ? 44.416 -7.548 -51.996 1.00 49.59 88 GLU A CA 1
ATOM 663 C C . GLU A 1 88 ? 43.572 -6.269 -52.214 1.00 49.59 88 GLU A C 1
ATOM 665 O O . GLU A 1 88 ? 43.508 -5.701 -53.304 1.00 49.59 88 GLU A O 1
ATOM 670 N N . ASP A 1 89 ? 42.978 -5.815 -51.102 1.00 52.53 89 ASP A N 1
ATOM 671 C CA . ASP A 1 89 ? 43.037 -4.429 -50.595 1.00 52.53 89 ASP A CA 1
ATOM 672 C C . ASP A 1 89 ? 41.794 -3.509 -50.518 1.00 52.53 89 ASP A C 1
ATOM 674 O O . ASP A 1 89 ? 41.920 -2.355 -50.115 1.00 52.53 89 ASP A O 1
ATOM 678 N N . VAL A 1 90 ? 40.554 -3.967 -50.774 1.00 54.00 90 VAL A N 1
ATOM 679 C CA . VAL A 1 90 ? 39.352 -3.098 -50.544 1.00 54.00 90 VAL A CA 1
ATOM 680 C C . VAL A 1 90 ? 38.211 -3.757 -49.745 1.00 54.00 90 VAL A C 1
ATOM 682 O O . VAL A 1 90 ? 37.316 -3.094 -49.216 1.00 54.00 90 VAL A O 1
ATOM 685 N N . VAL A 1 91 ? 38.225 -5.078 -49.574 1.00 54.38 91 VAL A N 1
ATOM 686 C CA . VAL A 1 91 ? 37.045 -5.844 -49.121 1.00 54.38 91 VAL A CA 1
ATOM 687 C C . VAL A 1 91 ? 36.957 -6.166 -47.602 1.00 54.38 91 VAL A C 1
ATOM 689 O O . VAL A 1 91 ? 35.836 -6.378 -47.116 1.00 54.38 91 VAL A O 1
ATOM 692 N N . PRO A 1 92 ? 38.022 -6.115 -46.768 1.00 56.34 92 PRO A N 1
ATOM 693 C CA . PRO A 1 92 ? 37.888 -6.366 -45.321 1.00 56.34 92 PRO A CA 1
ATOM 694 C C . PRO A 1 92 ? 37.114 -5.271 -44.564 1.00 56.34 92 PRO A C 1
ATOM 696 O O . PRO A 1 92 ? 36.430 -5.536 -43.572 1.00 56.34 92 PRO A O 1
ATOM 699 N N . GLN A 1 93 ? 37.183 -4.022 -45.032 1.00 57.47 93 GLN A N 1
ATOM 700 C CA . GLN A 1 93 ? 36.652 -2.874 -44.292 1.00 57.47 93 GLN A CA 1
ATOM 701 C C . GLN A 1 93 ? 35.122 -2.759 -44.393 1.00 57.47 93 GLN A C 1
ATOM 703 O O . GLN A 1 93 ? 34.459 -2.404 -43.417 1.00 57.47 93 GLN A O 1
ATOM 708 N N . ILE A 1 94 ? 34.537 -3.135 -45.537 1.00 62.06 94 ILE A N 1
ATOM 709 C CA . ILE A 1 94 ? 33.082 -3.097 -45.770 1.00 62.06 94 ILE A CA 1
ATOM 710 C C . ILE A 1 94 ? 32.365 -4.142 -44.903 1.00 62.06 94 ILE A C 1
ATOM 712 O O . ILE A 1 94 ? 31.306 -3.869 -44.331 1.00 62.06 94 ILE A O 1
ATOM 716 N N . THR A 1 95 ? 32.943 -5.337 -44.756 1.00 75.88 95 THR A N 1
ATOM 717 C CA . THR A 1 95 ? 32.375 -6.397 -43.907 1.00 75.88 95 THR A CA 1
ATOM 718 C C . THR A 1 95 ? 32.478 -6.042 -42.423 1.00 75.88 95 THR A C 1
ATOM 720 O O . THR A 1 95 ? 31.513 -6.230 -41.676 1.00 75.88 95 THR A O 1
ATOM 723 N N . GLN A 1 96 ? 33.586 -5.429 -41.995 1.00 79.88 96 GLN A N 1
ATOM 724 C CA . GLN A 1 96 ? 33.727 -4.918 -40.632 1.00 79.88 96 GLN A CA 1
ATOM 725 C C . GLN A 1 96 ? 32.774 -3.745 -40.349 1.00 79.88 96 GLN A C 1
ATOM 727 O O . GLN A 1 96 ? 32.163 -3.700 -39.279 1.00 79.88 96 GLN A O 1
ATOM 732 N N . ALA A 1 97 ? 32.578 -2.833 -41.304 1.00 80.12 97 ALA A N 1
ATOM 733 C CA . ALA A 1 97 ? 31.619 -1.736 -41.189 1.00 80.12 97 ALA A CA 1
ATOM 734 C C . ALA A 1 97 ? 30.175 -2.248 -41.047 1.00 80.12 97 ALA A C 1
ATOM 736 O O . ALA A 1 97 ? 29.446 -1.789 -40.167 1.00 80.12 97 ALA A O 1
ATOM 737 N N . LYS A 1 98 ? 29.778 -3.264 -41.829 1.00 80.50 98 LYS A N 1
ATOM 738 C CA . LYS A 1 98 ? 28.462 -3.921 -41.709 1.00 80.50 98 LYS A CA 1
ATOM 739 C C . LYS A 1 98 ? 28.268 -4.602 -40.346 1.00 80.50 98 LYS A C 1
ATOM 741 O O . LYS A 1 98 ? 27.208 -4.465 -39.730 1.00 80.50 98 LYS A O 1
ATOM 746 N N . ARG A 1 99 ? 29.296 -5.280 -39.822 1.00 82.56 99 ARG A N 1
ATOM 747 C CA . ARG A 1 99 ? 29.274 -5.859 -38.463 1.00 82.56 99 ARG A CA 1
ATOM 748 C C . ARG A 1 99 ? 29.142 -4.785 -37.378 1.00 82.56 99 ARG A C 1
ATOM 750 O O . ARG A 1 99 ? 28.330 -4.924 -36.469 1.00 82.56 99 ARG A O 1
ATOM 757 N N . ARG A 1 100 ? 29.873 -3.672 -37.493 1.00 87.75 100 ARG A N 1
ATOM 758 C CA . ARG A 1 100 ? 29.746 -2.536 -36.562 1.00 87.75 100 ARG A CA 1
ATOM 759 C C . ARG A 1 100 ? 28.356 -1.894 -36.634 1.00 87.75 100 ARG A C 1
ATOM 761 O O . ARG A 1 100 ? 27.789 -1.567 -35.598 1.00 87.75 100 ARG A O 1
ATOM 768 N N . ALA A 1 101 ? 27.781 -1.754 -37.828 1.00 89.19 101 ALA A N 1
ATOM 769 C CA . ALA A 1 101 ? 26.451 -1.175 -38.019 1.00 89.19 101 ALA A CA 1
ATOM 770 C C . ALA A 1 101 ? 25.341 -2.025 -37.380 1.00 89.19 101 ALA A C 1
ATOM 772 O O . ALA A 1 101 ? 24.496 -1.494 -36.659 1.00 89.19 101 ALA A O 1
ATOM 773 N N . THR A 1 102 ? 25.371 -3.344 -37.590 1.00 89.50 102 THR A N 1
ATOM 774 C CA . THR A 1 102 ? 24.410 -4.277 -36.974 1.00 89.50 102 THR A CA 1
ATOM 775 C C . THR A 1 102 ? 24.535 -4.291 -35.452 1.00 89.50 102 THR A C 1
ATOM 777 O O . THR A 1 102 ? 23.529 -4.135 -34.762 1.00 89.50 102 THR A O 1
ATOM 780 N N . HIS A 1 103 ? 25.759 -4.357 -34.919 1.00 94.06 103 HIS A N 1
ATOM 781 C CA . HIS A 1 103 ? 26.009 -4.241 -33.482 1.00 94.06 103 HIS A CA 1
ATOM 782 C C . HIS A 1 103 ? 25.478 -2.915 -32.904 1.00 94.06 103 HIS A C 1
ATOM 784 O O . HIS A 1 103 ? 24.763 -2.909 -31.902 1.00 94.06 103 HIS A O 1
ATOM 790 N N . ASN A 1 104 ? 25.746 -1.785 -33.566 1.00 95.56 104 ASN A N 1
ATOM 791 C CA . ASN A 1 104 ? 25.261 -0.470 -33.139 1.00 95.56 104 ASN A CA 1
ATOM 792 C C . ASN A 1 104 ? 23.729 -0.368 -33.157 1.00 95.56 104 ASN A C 1
ATOM 794 O O . ASN A 1 104 ? 23.146 0.285 -32.288 1.00 95.56 104 ASN A O 1
ATOM 798 N N . ALA A 1 105 ? 23.071 -1.005 -34.128 1.00 94.75 105 ALA A N 1
ATOM 799 C CA . ALA A 1 105 ? 21.615 -1.064 -34.199 1.00 94.75 105 ALA A CA 1
ATOM 800 C C . ALA A 1 105 ? 21.026 -1.890 -33.044 1.00 94.75 105 ALA A C 1
ATOM 802 O O . ALA A 1 105 ? 20.069 -1.451 -32.402 1.00 94.75 105 ALA A O 1
ATOM 803 N N . VAL A 1 106 ? 21.622 -3.048 -32.739 1.00 95.12 106 VAL A N 1
ATOM 804 C CA . VAL A 1 106 ? 21.222 -3.895 -31.603 1.00 95.12 106 VAL A CA 1
ATOM 805 C C . VAL A 1 106 ? 21.383 -3.140 -30.286 1.00 95.12 106 VAL A C 1
ATOM 807 O O . VAL A 1 106 ? 20.446 -3.084 -29.487 1.00 95.12 106 VAL A O 1
ATOM 810 N N . GLU A 1 107 ? 22.528 -2.493 -30.078 1.00 96.38 107 GLU A N 1
ATOM 811 C CA . GLU A 1 107 ? 22.787 -1.746 -28.850 1.00 96.38 107 GLU A CA 1
ATOM 812 C C . GLU A 1 107 ? 21.856 -0.536 -28.704 1.00 96.38 107 GLU A C 1
ATOM 814 O O . GLU A 1 107 ? 21.373 -0.251 -27.608 1.00 96.38 107 GLU A O 1
ATOM 819 N N . ARG A 1 108 ? 21.518 0.151 -29.805 1.00 96.56 108 ARG A N 1
ATOM 820 C CA . ARG A 1 108 ? 20.512 1.222 -29.779 1.00 96.56 108 ARG A CA 1
ATOM 821 C C . ARG A 1 108 ? 19.160 0.698 -29.291 1.00 96.56 108 ARG A C 1
ATOM 823 O O . ARG A 1 108 ? 18.632 1.246 -28.330 1.00 96.56 108 ARG A O 1
ATOM 830 N N . ARG A 1 109 ? 18.670 -0.416 -29.849 1.00 96.75 109 ARG A N 1
ATOM 831 C CA . ARG A 1 109 ? 17.419 -1.054 -29.394 1.00 96.75 109 ARG A CA 1
ATOM 832 C 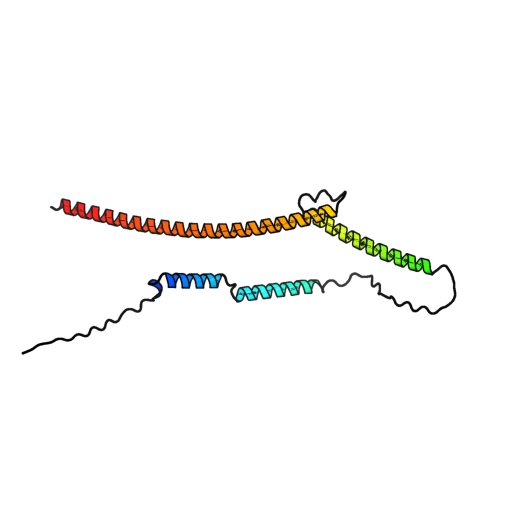C . ARG A 1 109 ? 17.481 -1.471 -27.923 1.00 96.75 109 ARG A C 1
ATOM 834 O O . ARG A 1 109 ? 16.493 -1.341 -27.202 1.00 96.75 109 ARG A O 1
ATOM 841 N N . ARG A 1 110 ? 18.633 -1.958 -27.445 1.00 97.56 110 ARG A N 1
ATOM 842 C CA . ARG A 1 110 ? 18.835 -2.273 -26.021 1.00 97.56 110 ARG A CA 1
ATOM 843 C C . ARG A 1 110 ? 18.687 -1.024 -25.148 1.00 97.56 110 ARG A C 1
ATOM 845 O O . ARG A 1 110 ? 17.962 -1.070 -24.155 1.00 97.56 110 ARG A O 1
ATOM 852 N N . ARG A 1 111 ? 19.325 0.088 -25.530 1.00 96.31 111 ARG A N 1
ATOM 853 C CA . ARG A 1 111 ? 19.214 1.372 -24.819 1.00 96.31 111 ARG A CA 1
ATOM 854 C C . ARG A 1 111 ? 17.789 1.920 -24.828 1.00 96.31 111 ARG A C 1
ATOM 856 O O . ARG A 1 111 ? 17.344 2.414 -23.797 1.00 96.31 111 ARG A O 1
ATOM 863 N N . ASP A 1 112 ? 17.070 1.789 -25.938 1.00 94.44 112 ASP A N 1
ATOM 864 C CA . ASP A 1 112 ? 15.683 2.252 -26.046 1.00 94.44 112 ASP A CA 1
ATOM 865 C C . ASP A 1 112 ? 14.763 1.486 -25.086 1.00 94.44 112 ASP A C 1
ATOM 867 O O . ASP A 1 112 ? 13.996 2.113 -24.358 1.00 94.44 112 ASP A O 1
ATOM 871 N N . ARG A 1 113 ? 14.916 0.156 -24.973 1.00 95.25 113 ARG A N 1
ATOM 872 C CA . ARG A 1 113 ? 14.180 -0.651 -23.978 1.00 95.25 113 ARG A CA 1
ATOM 873 C C . ARG A 1 113 ? 14.473 -0.227 -22.538 1.00 95.25 113 ARG A C 1
ATOM 875 O O . ARG A 1 113 ? 13.554 -0.081 -21.741 1.00 95.25 113 ARG A O 1
ATOM 882 N N . ILE A 1 114 ? 15.742 0.016 -22.204 1.00 93.75 114 ILE A N 1
ATOM 883 C CA . ILE A 1 114 ? 16.120 0.517 -20.871 1.00 93.75 114 ILE A CA 1
ATOM 884 C C . ILE A 1 114 ? 15.449 1.865 -20.594 1.00 93.75 114 ILE A C 1
ATOM 886 O O . ILE A 1 114 ? 14.895 2.075 -19.518 1.00 93.75 114 ILE A O 1
ATOM 890 N N . ASN A 1 115 ? 15.461 2.771 -21.571 1.00 92.31 115 ASN A N 1
ATOM 891 C CA . ASN A 1 115 ? 14.836 4.081 -21.424 1.00 92.31 115 ASN A CA 1
ATOM 892 C C . ASN A 1 115 ? 13.317 3.971 -21.248 1.00 92.31 115 ASN A C 1
ATOM 894 O O . ASN A 1 115 ? 12.763 4.694 -20.426 1.00 92.31 115 ASN A O 1
ATOM 898 N N . GLN A 1 116 ? 12.659 3.056 -21.967 1.00 92.81 116 GLN A N 1
ATOM 899 C CA . GLN A 1 116 ? 11.228 2.785 -21.812 1.00 92.81 116 GLN A CA 1
ATOM 900 C C . GLN A 1 116 ? 10.893 2.317 -20.392 1.00 92.81 116 GLN A C 1
ATOM 902 O O . GLN A 1 116 ? 9.993 2.881 -19.775 1.00 92.81 116 GLN A O 1
ATOM 907 N N . HIS A 1 117 ? 11.643 1.359 -19.837 1.00 93.00 117 HIS A N 1
ATOM 908 C CA . HIS A 1 117 ? 11.412 0.898 -18.464 1.00 93.00 117 HIS A CA 1
ATOM 909 C C . HIS A 1 117 ? 11.635 2.011 -17.432 1.00 93.00 117 HIS A C 1
ATOM 911 O O . HIS A 1 117 ? 10.834 2.161 -16.514 1.00 93.00 117 HIS A O 1
ATOM 917 N N . ILE A 1 118 ? 12.671 2.842 -17.597 1.00 90.94 118 ILE A N 1
ATOM 918 C CA . ILE A 1 118 ? 12.915 3.978 -16.691 1.00 90.94 118 ILE A CA 1
ATOM 919 C C . ILE A 1 118 ? 11.774 5.009 -16.773 1.00 90.94 118 ILE A C 1
ATOM 921 O O . ILE A 1 118 ? 11.358 5.541 -15.747 1.00 90.94 118 ILE A O 1
ATOM 925 N N . GLN A 1 119 ? 11.226 5.266 -17.965 1.00 89.31 119 GLN A N 1
ATOM 926 C CA . GLN A 1 119 ? 10.070 6.158 -18.141 1.00 89.31 119 GLN A CA 1
ATOM 927 C C . GLN A 1 119 ? 8.767 5.580 -17.579 1.00 89.31 119 GLN A C 1
ATOM 929 O O . GLN A 1 119 ? 7.903 6.328 -17.131 1.00 89.31 119 GLN A O 1
ATOM 934 N N . GLN A 1 120 ? 8.577 4.261 -17.638 1.00 90.94 120 GLN A N 1
ATOM 935 C CA . GLN A 1 120 ? 7.441 3.613 -16.979 1.00 90.94 120 GLN A CA 1
ATOM 936 C C . GLN A 1 120 ? 7.570 3.737 -15.463 1.00 90.94 120 GLN A C 1
ATOM 938 O O . GLN A 1 120 ? 6.620 4.138 -14.798 1.00 90.94 120 GLN A O 1
ATOM 943 N N . LEU A 1 121 ? 8.766 3.475 -14.937 1.00 91.69 121 LEU A N 1
ATOM 944 C CA . LEU A 1 121 ? 9.060 3.578 -13.517 1.00 91.69 121 LEU A CA 1
ATOM 945 C C . LEU A 1 121 ? 8.809 4.994 -12.983 1.00 91.69 121 LEU A C 1
ATOM 947 O O . LEU A 1 121 ? 8.127 5.153 -11.978 1.00 91.69 121 LEU A O 1
ATOM 951 N N . SER A 1 122 ? 9.247 6.034 -13.698 1.00 90.75 122 SER A N 1
ATOM 952 C CA . SER 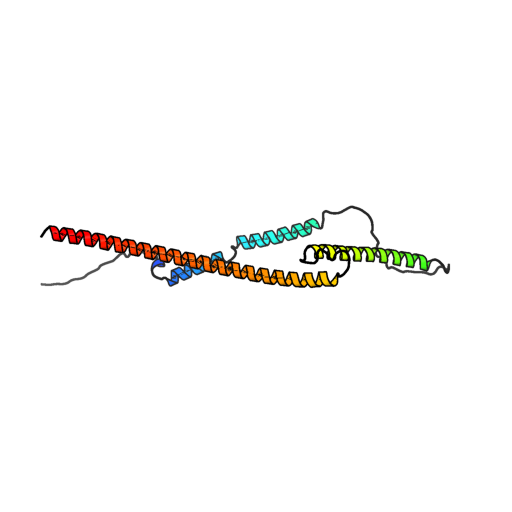A 1 122 ? 9.038 7.427 -13.277 1.00 90.75 122 SER A CA 1
ATOM 953 C C . SER A 1 122 ? 7.565 7.841 -13.173 1.00 90.75 122 SER A C 1
ATOM 955 O O . SER A 1 122 ? 7.265 8.837 -12.525 1.00 90.75 122 SER A O 1
ATOM 957 N N . LYS A 1 123 ? 6.639 7.117 -13.814 1.00 89.69 123 LYS A N 1
ATOM 958 C CA . LYS A 1 123 ? 5.192 7.366 -13.695 1.00 89.69 123 LYS A CA 1
ATOM 959 C C . LYS A 1 123 ? 4.579 6.741 -12.443 1.00 89.69 123 LYS A C 1
ATOM 961 O O . LYS A 1 123 ? 3.527 7.196 -12.013 1.00 89.69 123 LYS A O 1
ATOM 966 N N . LEU A 1 124 ? 5.204 5.695 -11.900 1.00 90.50 124 LEU A N 1
ATOM 967 C CA . LEU A 1 124 ? 4.727 4.977 -10.715 1.00 90.50 124 LEU A CA 1
ATOM 968 C C . LEU A 1 124 ? 5.247 5.588 -9.413 1.00 90.50 124 LEU A C 1
ATOM 970 O O . LEU A 1 124 ? 4.656 5.375 -8.360 1.00 90.50 124 LEU A O 1
ATOM 974 N N . ILE A 1 125 ? 6.363 6.313 -9.479 1.00 90.44 125 ILE A N 1
ATOM 975 C CA . ILE A 1 125 ? 6.988 6.919 -8.307 1.00 90.44 125 ILE A CA 1
ATOM 976 C C . ILE A 1 125 ? 6.459 8.345 -8.107 1.00 90.44 125 ILE A C 1
ATOM 978 O O . ILE A 1 125 ? 6.452 9.126 -9.070 1.00 90.44 125 ILE A O 1
ATOM 982 N N . PRO A 1 126 ? 6.061 8.713 -6.874 1.00 88.00 126 PRO A N 1
ATOM 983 C CA . PRO A 1 126 ? 5.700 10.082 -6.534 1.00 88.00 126 PRO A CA 1
ATOM 984 C C . PRO A 1 126 ? 6.793 11.068 -6.946 1.00 88.00 126 PRO A C 1
ATOM 986 O O . PRO A 1 126 ? 7.990 10.768 -6.897 1.00 88.00 126 PRO A O 1
ATOM 989 N N . ASP A 1 127 ? 6.381 12.252 -7.392 1.00 81.50 127 ASP A N 1
ATOM 990 C CA . ASP A 1 127 ? 7.289 13.340 -7.759 1.00 81.50 127 ASP A CA 1
ATOM 991 C C . ASP A 1 127 ? 8.340 12.971 -8.820 1.00 81.50 127 ASP A C 1
ATOM 993 O O . ASP A 1 127 ? 9.408 13.576 -8.846 1.00 81.50 127 ASP A O 1
ATOM 997 N N . CYS A 1 128 ? 8.086 11.968 -9.671 1.00 81.88 128 CYS A N 1
ATOM 998 C CA . CYS A 1 128 ? 8.968 11.588 -10.785 1.00 81.88 128 CYS A CA 1
ATOM 999 C C . CYS A 1 128 ? 8.324 11.787 -12.172 1.00 81.88 128 CYS A C 1
ATOM 1001 O O . CYS A 1 128 ? 9.024 11.753 -13.188 1.00 81.88 128 CYS A O 1
ATOM 1003 N N . SER A 1 129 ? 7.015 12.050 -12.245 1.00 72.12 129 SER A N 1
ATOM 1004 C CA . SER A 1 129 ? 6.246 12.094 -13.501 1.00 72.12 129 SER A CA 1
ATOM 1005 C C . SER A 1 129 ? 6.647 13.233 -14.452 1.00 72.12 129 SER A C 1
ATOM 1007 O O . SER A 1 129 ? 6.542 13.085 -15.670 1.00 72.12 129 SER A O 1
ATOM 1009 N N . ASN A 1 130 ? 7.168 14.343 -13.919 1.00 66.56 130 ASN A N 1
ATOM 1010 C CA . ASN A 1 130 ? 7.535 15.539 -14.691 1.00 66.56 130 ASN A CA 1
ATOM 1011 C C . ASN A 1 130 ? 8.973 15.508 -15.252 1.00 66.56 130 ASN A C 1
ATOM 1013 O O . ASN A 1 130 ? 9.328 16.331 -16.095 1.00 66.56 130 ASN A O 1
ATOM 1017 N N . TYR A 1 131 ? 9.799 14.534 -14.851 1.00 63.94 131 TYR A N 1
ATOM 1018 C CA . TYR A 1 131 ? 11.228 14.454 -15.206 1.00 63.94 131 TYR A CA 1
ATOM 1019 C C . TYR A 1 131 ? 11.494 13.803 -16.577 1.00 63.94 131 TYR A C 1
ATOM 1021 O O . TYR A 1 131 ? 12.636 13.547 -16.955 1.00 63.94 131 TYR A O 1
ATOM 1029 N N . VAL A 1 132 ? 10.437 13.547 -17.355 1.00 62.41 132 VAL A N 1
ATOM 1030 C CA . VAL A 1 132 ? 10.482 12.793 -18.622 1.00 62.41 132 VAL A CA 1
ATOM 1031 C C . VAL A 1 132 ? 11.237 13.535 -19.731 1.00 62.41 132 VAL A C 1
ATOM 1033 O O . VAL A 1 132 ? 11.749 12.896 -20.648 1.00 62.41 132 VAL A O 1
ATOM 1036 N N . LYS A 1 133 ? 11.335 14.870 -19.664 1.00 59.69 133 LYS A N 1
ATOM 1037 C CA . LYS A 1 133 ? 11.916 15.663 -20.758 1.00 59.69 133 LYS A CA 1
ATOM 1038 C C . LYS A 1 133 ? 13.399 15.985 -20.584 1.00 59.69 133 LYS A C 1
ATOM 1040 O O . LYS A 1 133 ? 14.101 15.976 -21.583 1.00 59.69 133 LYS A O 1
ATOM 1045 N N . ASN A 1 134 ? 13.892 16.186 -19.360 1.00 56.00 134 ASN A N 1
ATOM 1046 C CA . ASN A 1 134 ? 15.290 16.540 -19.102 1.00 56.00 134 ASN A CA 1
ATOM 1047 C C . ASN A 1 134 ? 15.750 15.947 -17.760 1.00 56.00 134 ASN A C 1
ATOM 1049 O O . ASN A 1 134 ? 15.369 16.463 -16.722 1.00 56.00 134 ASN A O 1
ATOM 1053 N N . GLN A 1 135 ? 16.585 14.900 -17.811 1.00 64.19 135 GLN A N 1
ATOM 1054 C CA . GLN A 1 135 ? 17.510 14.454 -16.748 1.00 64.19 135 GLN A CA 1
ATOM 1055 C C . GLN A 1 135 ? 16.884 14.202 -15.353 1.00 64.19 135 GLN A C 1
ATOM 1057 O O . GLN A 1 135 ? 16.529 15.097 -14.605 1.00 64.19 135 GLN A O 1
ATOM 1062 N N . SER A 1 136 ? 16.842 12.974 -14.851 1.00 72.12 136 SER A N 1
ATOM 1063 C CA . SER A 1 136 ? 18.044 12.206 -14.529 1.00 72.12 136 SER A CA 1
ATOM 1064 C C . SER A 1 136 ? 17.614 10.778 -14.198 1.00 72.12 136 SER A C 1
ATOM 1066 O O . SER A 1 136 ? 16.922 10.521 -13.216 1.00 72.12 136 SER A O 1
ATOM 1068 N N . LYS A 1 137 ? 18.031 9.823 -15.038 1.00 83.06 137 LYS A N 1
ATOM 1069 C CA . LYS A 1 137 ? 17.775 8.388 -14.822 1.00 83.06 137 LYS A CA 1
ATOM 1070 C C . LYS A 1 137 ? 18.209 7.959 -13.418 1.00 83.06 137 LYS A C 1
ATOM 1072 O O . LYS A 1 137 ? 17.527 7.161 -12.795 1.00 83.06 137 LYS A O 1
ATOM 1077 N N . THR A 1 138 ? 19.296 8.550 -12.924 1.00 87.12 138 THR A N 1
ATOM 1078 C CA . THR A 1 138 ? 19.805 8.388 -11.561 1.00 87.12 138 THR A CA 1
ATOM 1079 C C . THR A 1 138 ? 18.772 8.771 -10.502 1.00 87.12 138 THR A C 1
ATOM 1081 O O . THR A 1 138 ? 18.441 7.929 -9.680 1.00 87.12 138 THR A O 1
ATOM 1084 N N . VAL A 1 139 ? 18.180 9.968 -10.568 1.00 88.31 139 VAL A N 1
ATOM 1085 C CA . VAL A 1 139 ? 17.197 10.420 -9.566 1.00 88.31 139 VAL A CA 1
ATOM 1086 C C . VAL A 1 139 ? 15.938 9.562 -9.587 1.00 88.31 139 VAL A C 1
ATOM 1088 O O . VAL A 1 139 ? 15.408 9.239 -8.530 1.00 88.31 139 VAL A O 1
ATOM 1091 N N . VAL A 1 140 ? 15.469 9.139 -10.769 1.00 90.06 140 VAL A N 1
ATOM 1092 C CA . VAL A 1 140 ? 14.325 8.211 -10.856 1.00 90.06 140 VAL A CA 1
ATOM 1093 C C . VAL A 1 140 ? 14.640 6.907 -10.123 1.00 90.06 140 VAL A C 1
ATOM 1095 O O . VAL A 1 140 ? 13.801 6.414 -9.372 1.00 90.06 140 VAL A O 1
ATOM 1098 N N . LEU A 1 141 ? 15.841 6.354 -10.301 1.00 92.00 141 LEU A N 1
ATOM 1099 C CA . LEU A 1 141 ? 16.257 5.125 -9.622 1.00 92.00 141 LEU A CA 1
ATOM 1100 C C . LEU A 1 141 ? 16.415 5.332 -8.107 1.00 92.00 141 LEU A C 1
ATOM 1102 O O . LEU A 1 141 ? 15.917 4.517 -7.335 1.00 92.00 141 LEU A O 1
ATOM 1106 N N . GLU A 1 142 ? 17.031 6.432 -7.677 1.00 92.19 142 GLU A N 1
ATOM 1107 C CA . GLU A 1 142 ? 17.181 6.781 -6.258 1.00 92.19 142 GLU A CA 1
ATOM 1108 C C . GLU A 1 142 ? 15.822 6.948 -5.571 1.00 92.19 142 GLU A C 1
ATOM 1110 O O . GLU A 1 142 ? 15.555 6.305 -4.554 1.00 92.19 142 GLU A O 1
ATOM 1115 N N . LYS A 1 143 ? 14.918 7.737 -6.165 1.00 91.56 143 LYS A N 1
ATOM 1116 C CA . LYS A 1 143 ? 13.556 7.922 -5.650 1.00 91.56 143 LYS A CA 1
ATOM 1117 C C . LYS A 1 143 ? 12.753 6.629 -5.653 1.00 91.56 143 LYS A C 1
ATOM 1119 O O . LYS A 1 143 ? 11.979 6.401 -4.731 1.00 91.56 143 LYS A O 1
ATOM 1124 N N . THR A 1 144 ? 12.954 5.761 -6.645 1.00 94.81 144 THR A N 1
ATOM 1125 C CA . THR A 1 144 ? 12.322 4.433 -6.664 1.00 94.81 144 THR A CA 1
ATOM 1126 C C . THR A 1 144 ? 12.729 3.619 -5.445 1.00 94.81 144 THR A C 1
ATOM 1128 O O . THR A 1 144 ? 11.875 3.030 -4.785 1.00 94.81 144 THR A O 1
ATOM 1131 N N . ILE A 1 145 ? 14.028 3.578 -5.147 1.00 95.38 145 ILE A N 1
ATOM 1132 C CA . ILE A 1 145 ? 14.551 2.828 -4.005 1.00 95.38 145 ILE A CA 1
ATOM 1133 C C . ILE A 1 145 ? 13.985 3.409 -2.706 1.00 95.38 145 ILE A C 1
ATOM 1135 O O . ILE A 1 145 ? 13.452 2.656 -1.891 1.00 95.38 145 ILE A O 1
ATOM 1139 N N . ALA A 1 146 ? 14.023 4.735 -2.547 1.00 95.00 146 ALA A N 1
ATOM 1140 C CA . ALA A 1 146 ? 13.464 5.415 -1.380 1.00 95.00 146 ALA A CA 1
ATOM 1141 C C . ALA A 1 146 ? 11.971 5.096 -1.183 1.00 95.00 146 ALA A C 1
ATOM 1143 O O . ALA A 1 146 ? 11.578 4.640 -0.111 1.00 95.00 146 ALA A O 1
ATOM 1144 N N . HIS A 1 147 ? 11.163 5.234 -2.236 1.00 96.62 147 HIS A N 1
ATOM 1145 C CA . HIS A 1 147 ? 9.729 4.948 -2.197 1.00 96.62 147 HIS A CA 1
ATOM 1146 C C . HIS A 1 147 ? 9.431 3.474 -1.883 1.00 96.62 147 HIS A C 1
ATOM 1148 O O . HIS A 1 147 ? 8.496 3.163 -1.154 1.00 96.62 147 HIS A O 1
ATOM 1154 N N . LEU A 1 148 ? 10.243 2.535 -2.376 1.00 96.81 148 LEU A N 1
ATOM 1155 C CA . LEU A 1 148 ? 10.084 1.114 -2.060 1.00 96.81 148 LEU A CA 1
ATOM 1156 C C . LEU A 1 148 ? 10.401 0.805 -0.587 1.00 96.81 148 LEU A C 1
ATOM 1158 O O . LEU A 1 148 ? 9.721 -0.020 0.027 1.00 96.81 148 LEU A O 1
ATOM 1162 N N . HIS A 1 149 ? 11.406 1.462 -0.002 1.00 97.88 149 HIS A N 1
ATOM 1163 C CA . HIS A 1 149 ? 11.678 1.366 1.436 1.00 97.88 149 HIS A CA 1
ATOM 1164 C C . HIS A 1 149 ? 10.558 1.982 2.275 1.00 97.88 149 HIS A C 1
ATOM 1166 O O . HIS A 1 149 ? 10.148 1.393 3.278 1.00 97.88 149 HIS A O 1
ATOM 1172 N N . GLU A 1 150 ? 10.036 3.126 1.847 1.00 96.94 150 GLU A N 1
ATOM 1173 C CA . GLU A 1 150 ? 8.898 3.772 2.486 1.00 96.94 150 GLU A CA 1
ATOM 1174 C C . GLU A 1 150 ? 7.658 2.872 2.451 1.00 96.94 150 GLU A C 1
ATOM 1176 O O . GLU A 1 150 ? 7.117 2.557 3.508 1.00 96.94 150 GLU A O 1
ATOM 1181 N N . LEU A 1 151 ? 7.273 2.349 1.282 1.00 97.50 151 LEU A N 1
ATOM 1182 C CA . LEU A 1 151 ? 6.141 1.428 1.143 1.00 97.50 151 LEU A CA 1
ATOM 1183 C C . LEU A 1 151 ? 6.289 0.177 2.015 1.00 97.50 151 LEU A C 1
ATOM 1185 O O . LEU A 1 151 ? 5.317 -0.283 2.608 1.00 97.50 151 LEU A O 1
ATOM 1189 N N . ARG A 1 152 ? 7.497 -0.389 2.125 1.00 97.56 152 ARG A N 1
ATOM 1190 C CA . ARG A 1 152 ? 7.752 -1.522 3.034 1.00 97.56 152 ARG A CA 1
ATOM 1191 C C . ARG A 1 152 ? 7.524 -1.142 4.494 1.00 97.56 152 ARG A C 1
ATOM 1193 O O . ARG A 1 152 ? 6.917 -1.912 5.232 1.00 97.56 152 ARG A O 1
ATOM 1200 N N . THR A 1 153 ? 7.992 0.035 4.893 1.00 97.94 153 THR A N 1
ATOM 1201 C CA . THR A 1 153 ? 7.855 0.543 6.263 1.00 97.94 153 THR A CA 1
ATOM 1202 C C . THR A 1 153 ? 6.393 0.841 6.590 1.00 97.94 153 THR A C 1
ATOM 1204 O O . THR A 1 153 ? 5.897 0.414 7.630 1.00 97.94 153 THR A O 1
ATOM 1207 N N . GLN A 1 154 ? 5.679 1.499 5.674 1.00 97.81 154 GLN A N 1
ATOM 1208 C CA . GLN A 1 154 ? 4.250 1.781 5.791 1.00 97.81 154 GLN A CA 1
ATOM 1209 C C . GLN A 1 154 ? 3.428 0.489 5.864 1.00 97.81 154 GLN A C 1
ATOM 1211 O O . GLN A 1 154 ? 2.598 0.353 6.755 1.00 97.81 154 GLN A O 1
ATOM 1216 N N . ASN A 1 155 ? 3.699 -0.496 5.001 1.00 98.00 155 ASN A N 1
ATOM 1217 C CA . ASN A 1 155 ? 3.015 -1.791 5.051 1.00 98.00 155 ASN A CA 1
ATOM 1218 C C . ASN A 1 155 ? 3.240 -2.513 6.384 1.00 98.00 155 ASN A C 1
ATOM 1220 O O . ASN A 1 155 ? 2.291 -3.041 6.957 1.00 98.00 155 ASN A O 1
ATOM 1224 N N . LEU A 1 156 ? 4.467 -2.508 6.912 1.00 97.62 156 LEU A N 1
ATOM 1225 C CA . LEU A 1 156 ? 4.749 -3.099 8.222 1.00 97.62 156 LEU A CA 1
ATOM 1226 C C . LEU A 1 156 ? 3.977 -2.385 9.344 1.00 97.62 156 LEU A C 1
ATOM 1228 O O . LEU A 1 156 ? 3.406 -3.042 10.214 1.00 97.62 156 LEU A O 1
ATOM 1232 N N . ALA A 1 157 ? 3.928 -1.052 9.307 1.00 97.94 157 ALA A N 1
ATOM 1233 C CA . ALA A 1 157 ? 3.173 -0.260 10.272 1.00 97.94 157 ALA A CA 1
ATOM 1234 C C . ALA A 1 157 ? 1.661 -0.532 10.189 1.00 97.94 157 ALA A C 1
ATOM 1236 O O . ALA A 1 157 ? 1.021 -0.703 11.224 1.00 97.94 157 ALA A O 1
ATOM 1237 N N . LEU A 1 158 ? 1.103 -0.645 8.979 1.00 97.75 158 LEU A N 1
ATOM 1238 C CA . LEU A 1 158 ? -0.308 -0.976 8.759 1.00 97.75 158 LEU A CA 1
ATOM 1239 C C . LEU A 1 158 ? -0.657 -2.380 9.260 1.00 97.75 158 LEU A C 1
ATOM 1241 O O . LEU A 1 158 ? -1.694 -2.562 9.897 1.00 97.75 158 LEU A O 1
ATOM 1245 N N . VAL A 1 159 ? 0.211 -3.368 9.024 1.00 97.94 159 VAL A N 1
ATOM 1246 C CA . VAL A 1 159 ? 0.034 -4.727 9.562 1.00 97.94 159 VAL A CA 1
ATOM 1247 C C . VAL A 1 159 ? 0.004 -4.690 11.087 1.00 97.94 159 VAL A C 1
ATOM 1249 O O . VAL A 1 159 ? -0.912 -5.246 11.689 1.00 97.94 159 VAL A O 1
ATOM 1252 N N . LYS A 1 160 ? 0.949 -3.979 11.715 1.00 97.06 160 LYS A N 1
ATOM 1253 C CA . LYS A 1 160 ? 0.960 -3.802 13.170 1.00 97.06 160 LYS A CA 1
ATOM 1254 C C . LYS A 1 160 ? -0.334 -3.147 13.665 1.00 97.06 160 LYS A C 1
ATOM 1256 O O . LYS A 1 160 ? -0.976 -3.680 14.559 1.00 97.06 160 LYS A O 1
ATOM 1261 N N . GLN A 1 161 ? -0.753 -2.045 13.043 1.00 97.56 161 GLN A N 1
ATOM 1262 C CA . GLN A 1 161 ? -1.980 -1.337 13.412 1.00 97.56 161 GLN A CA 1
ATOM 1263 C C . GLN A 1 161 ? -3.226 -2.223 13.274 1.00 97.56 161 GLN A C 1
ATOM 1265 O O . GLN A 1 161 ? -4.134 -2.136 14.094 1.00 97.56 161 GLN A O 1
ATOM 1270 N N . THR A 1 162 ? -3.268 -3.084 12.257 1.00 97.81 162 THR A N 1
ATOM 1271 C CA . THR A 1 162 ? -4.370 -4.033 12.047 1.00 97.81 162 THR A CA 1
ATOM 1272 C C . THR A 1 162 ? -4.435 -5.064 13.172 1.00 97.81 162 THR A C 1
ATOM 1274 O O . THR A 1 162 ? -5.518 -5.347 13.682 1.00 97.81 162 THR A O 1
ATOM 1277 N N . VAL A 1 163 ? -3.284 -5.595 13.594 1.00 97.81 163 VAL A N 1
ATOM 1278 C CA . VAL A 1 163 ? -3.197 -6.524 14.731 1.00 97.81 163 VAL A CA 1
ATOM 1279 C C . VAL A 1 163 ? -3.607 -5.832 16.030 1.00 97.81 163 VAL A C 1
ATOM 1281 O O . VAL A 1 163 ? -4.463 -6.350 16.744 1.00 97.81 163 VAL A O 1
ATOM 1284 N N . ASP A 1 164 ? -3.061 -4.646 16.305 1.00 96.44 164 ASP A N 1
ATOM 1285 C CA . ASP A 1 164 ? -3.375 -3.866 17.507 1.00 96.44 164 ASP A CA 1
ATOM 1286 C C . ASP A 1 164 ? -4.880 -3.546 17.577 1.00 96.44 164 ASP A C 1
ATOM 1288 O O . ASP A 1 164 ? -5.514 -3.723 18.617 1.00 96.44 164 ASP A O 1
ATOM 1292 N N . ALA A 1 165 ? -5.485 -3.150 16.452 1.00 97.31 165 ALA A N 1
ATOM 1293 C CA . ALA A 1 165 ? -6.924 -2.920 16.361 1.00 97.31 165 ALA A CA 1
ATOM 1294 C C . ALA A 1 165 ? -7.735 -4.196 16.639 1.00 97.31 165 ALA A C 1
ATOM 1296 O O . ALA A 1 165 ? -8.740 -4.133 17.345 1.00 97.31 165 ALA A O 1
ATOM 1297 N N . GLY A 1 166 ? -7.295 -5.352 16.133 1.00 97.69 166 GLY A N 1
ATOM 1298 C CA . GLY A 1 166 ? -7.930 -6.641 16.414 1.00 97.69 166 GLY A CA 1
ATOM 1299 C C . GLY A 1 166 ? -7.904 -7.008 17.901 1.00 97.69 166 GLY A C 1
ATOM 1300 O O . GLY A 1 166 ? -8.917 -7.452 18.440 1.00 97.69 166 GLY A O 1
ATOM 1301 N N . ILE A 1 167 ? -6.781 -6.761 18.581 1.00 97.81 167 ILE A N 1
ATOM 1302 C CA . ILE A 1 167 ? -6.642 -6.986 20.028 1.00 97.81 167 ILE A CA 1
ATOM 1303 C C . ILE A 1 167 ? -7.601 -6.079 20.806 1.00 97.81 167 ILE A C 1
ATOM 1305 O O . ILE A 1 167 ? -8.334 -6.557 21.670 1.00 97.81 167 ILE A O 1
ATOM 1309 N N . ILE A 1 168 ? -7.639 -4.787 20.467 1.00 97.56 168 ILE A N 1
ATOM 1310 C CA . ILE A 1 168 ? -8.512 -3.808 21.130 1.00 97.56 168 ILE A CA 1
ATOM 1311 C C . ILE A 1 168 ? -9.988 -4.165 20.935 1.00 97.56 168 ILE A C 1
ATOM 1313 O O . ILE A 1 168 ? -10.771 -4.066 21.878 1.00 97.56 168 ILE A O 1
ATOM 1317 N N . LEU A 1 169 ? -10.383 -4.584 19.729 1.00 97.94 169 LEU A N 1
ATOM 1318 C CA . LEU A 1 169 ? -11.755 -5.019 19.460 1.00 97.94 169 LEU A CA 1
ATOM 1319 C C . LEU A 1 169 ? -12.128 -6.230 20.317 1.00 97.94 169 LEU A C 1
ATOM 1321 O O . LEU A 1 169 ? -13.175 -6.215 20.960 1.00 97.94 169 LEU A O 1
ATOM 1325 N N . HIS A 1 170 ? -11.245 -7.227 20.398 1.00 97.88 170 HIS A N 1
ATOM 1326 C CA . HIS A 1 170 ? -11.478 -8.405 21.227 1.00 97.88 170 HIS A CA 1
ATOM 1327 C C . HIS A 1 170 ? -11.613 -8.057 22.717 1.00 97.88 170 HIS A C 1
ATOM 1329 O O . HIS A 1 170 ? -12.528 -8.533 23.387 1.00 97.88 170 HIS A O 1
ATOM 1335 N N . GLU A 1 171 ? -10.746 -7.188 23.241 1.00 97.94 171 GLU A N 1
ATOM 1336 C CA . GLU A 1 171 ? -10.847 -6.710 24.622 1.00 97.94 171 GLU A CA 1
ATOM 1337 C C . GLU A 1 171 ? -12.154 -5.940 24.860 1.00 97.94 171 GLU A C 1
ATOM 1339 O O . GLU A 1 171 ? -12.817 -6.137 25.880 1.00 97.94 171 GLU A O 1
ATOM 1344 N N . ASN A 1 172 ? -12.574 -5.107 23.903 1.00 97.44 172 ASN A N 1
ATOM 1345 C CA . ASN A 1 172 ? -13.838 -4.383 23.990 1.00 97.44 172 ASN A CA 1
ATOM 1346 C C . ASN A 1 172 ? -15.037 -5.339 24.069 1.00 97.44 172 ASN A C 1
ATOM 1348 O O . ASN A 1 172 ? -15.940 -5.108 24.872 1.00 97.44 172 ASN A O 1
ATOM 1352 N N . ASP A 1 173 ? -15.027 -6.419 23.288 1.00 98.19 173 ASP A N 1
ATOM 1353 C CA . ASP A 1 173 ? -16.069 -7.447 23.316 1.00 98.19 173 ASP A CA 1
ATOM 1354 C C . ASP A 1 173 ? -16.121 -8.165 24.672 1.00 98.19 173 ASP A C 1
ATOM 1356 O O . ASP A 1 173 ? -17.201 -8.324 25.246 1.00 98.19 173 ASP A O 1
ATOM 1360 N N . LEU A 1 174 ? -14.964 -8.523 25.241 1.00 98.12 174 LEU A N 1
ATOM 1361 C CA . LEU A 1 174 ? -14.887 -9.133 26.574 1.00 98.12 174 LEU A CA 1
ATOM 1362 C C . LEU A 1 174 ? -15.410 -8.195 27.669 1.00 98.12 174 LEU A C 1
ATOM 1364 O O . LEU A 1 174 ? -16.159 -8.620 28.553 1.00 98.12 174 LEU A O 1
ATOM 1368 N N . LEU A 1 175 ? -15.054 -6.910 27.606 1.00 98.06 175 LEU A N 1
ATOM 1369 C CA . LEU A 1 175 ? -15.539 -5.904 28.551 1.00 98.06 175 LEU A CA 1
ATOM 1370 C C . LEU A 1 175 ? -17.054 -5.705 28.432 1.00 98.06 175 LEU A C 1
ATOM 1372 O O . LEU A 1 175 ? -17.740 -5.630 29.452 1.00 98.06 175 LEU A O 1
ATOM 1376 N N . ARG A 1 176 ? -17.595 -5.675 27.209 1.00 98.00 176 ARG A N 1
ATOM 1377 C CA . ARG A 1 176 ? -19.046 -5.605 26.971 1.00 98.00 176 ARG A CA 1
ATOM 1378 C C . ARG A 1 176 ? -19.774 -6.815 27.541 1.00 98.00 176 ARG A C 1
ATOM 1380 O O . ARG A 1 176 ? -20.823 -6.646 28.160 1.00 98.00 176 ARG A O 1
ATOM 1387 N N . GLU A 1 177 ? -19.226 -8.016 27.371 1.00 97.88 177 GLU A N 1
ATOM 1388 C CA . GLU A 1 177 ? -19.824 -9.228 27.933 1.00 97.88 177 GLU A CA 1
ATOM 1389 C C . GLU A 1 177 ? -19.798 -9.203 29.466 1.00 97.88 177 GLU A C 1
ATOM 1391 O O . GLU A 1 177 ? -20.790 -9.539 30.117 1.00 97.88 177 GLU A O 1
ATOM 1396 N N . ARG A 1 178 ? -18.703 -8.716 30.065 1.00 97.75 178 ARG A N 1
ATOM 1397 C CA . ARG A 1 178 ? -18.606 -8.563 31.521 1.00 97.75 178 ARG A CA 1
ATOM 1398 C C . ARG A 1 178 ? -19.609 -7.549 32.066 1.00 97.75 178 ARG A C 1
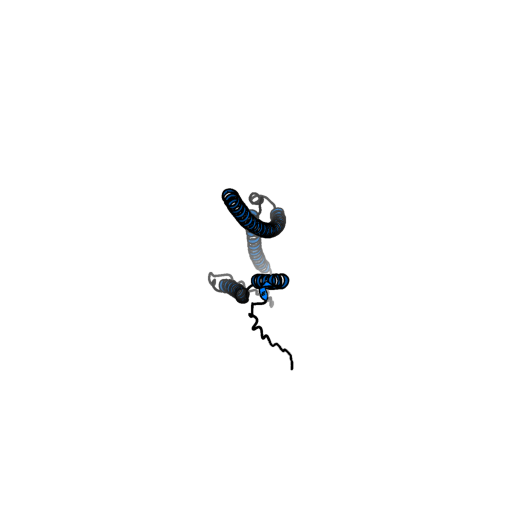ATOM 1400 O O . ARG A 1 178 ? -20.221 -7.822 33.097 1.00 97.75 178 ARG A O 1
ATOM 1407 N N . ILE A 1 179 ? -19.787 -6.414 31.389 1.00 98.12 179 ILE A N 1
ATOM 1408 C CA . ILE A 1 179 ? -20.800 -5.413 31.750 1.00 98.12 179 ILE A CA 1
ATOM 1409 C C . ILE A 1 179 ? -22.189 -6.049 31.713 1.00 98.12 179 ILE A C 1
ATOM 1411 O O . ILE A 1 179 ? -22.905 -5.974 32.708 1.00 98.12 179 ILE A O 1
ATOM 1415 N N . ARG A 1 180 ? -22.530 -6.762 30.631 1.00 97.75 180 ARG A N 1
ATOM 1416 C CA . ARG A 1 180 ? -23.826 -7.443 30.501 1.00 97.75 180 ARG A CA 1
ATOM 1417 C C . ARG A 1 180 ? -24.077 -8.429 31.645 1.00 97.75 180 ARG A C 1
ATOM 1419 O O . ARG A 1 180 ? -25.173 -8.452 32.196 1.00 97.75 180 ARG A O 1
ATOM 1426 N N . ALA A 1 181 ? -23.077 -9.229 32.015 1.00 97.31 181 ALA A N 1
ATOM 1427 C CA . ALA A 1 181 ? -23.201 -10.185 33.115 1.00 97.31 181 ALA A CA 1
ATOM 1428 C C . ALA A 1 181 ? -23.461 -9.485 34.461 1.00 97.31 181 ALA A C 1
ATOM 1430 O O . ALA A 1 181 ? -24.372 -9.863 35.193 1.00 97.31 181 ALA A O 1
ATOM 1431 N N . VAL A 1 182 ? -22.708 -8.422 34.760 1.00 97.88 182 VAL A N 1
ATOM 1432 C CA . VAL A 1 182 ? -22.877 -7.645 36.000 1.00 97.88 182 VAL A CA 1
ATOM 1433 C C . VAL A 1 182 ? -24.228 -6.926 36.032 1.00 97.88 182 VAL A C 1
ATOM 1435 O O . VAL A 1 182 ? -24.871 -6.858 37.077 1.00 97.88 182 VAL A O 1
ATOM 1438 N N . GLU A 1 183 ? -24.694 -6.404 34.899 1.00 97.69 183 GLU A N 1
ATOM 1439 C CA . GLU A 1 183 ? -26.027 -5.810 34.785 1.00 97.69 183 GLU A CA 1
ATOM 1440 C C . GLU A 1 183 ? -27.128 -6.843 35.060 1.00 97.69 183 GLU A C 1
ATOM 1442 O O . GLU A 1 183 ? -28.041 -6.558 35.832 1.00 97.69 183 GLU A O 1
ATOM 1447 N N . GLN A 1 184 ? -27.017 -8.060 34.517 1.00 97.56 184 GLN A N 1
ATOM 1448 C CA . GLN A 1 184 ? -27.965 -9.145 34.797 1.00 97.56 184 GLN A CA 1
ATOM 1449 C C . GLN A 1 184 ? -27.977 -9.542 36.279 1.00 97.56 184 GLN A C 1
ATOM 1451 O O . GLN A 1 184 ? -29.052 -9.669 36.866 1.00 97.56 184 GLN A O 1
ATOM 1456 N N . GLU A 1 185 ? -26.805 -9.701 36.900 1.00 96.88 185 GLU A N 1
ATOM 1457 C CA . GLU A 1 185 ? -26.689 -9.982 38.338 1.00 96.88 185 GLU A CA 1
ATOM 1458 C C . GLU A 1 185 ? -27.355 -8.879 39.175 1.00 96.88 185 GLU A C 1
ATOM 1460 O O . GLU A 1 185 ? -28.144 -9.167 40.080 1.00 96.88 185 GLU A O 1
ATOM 1465 N N . ASN A 1 186 ? -27.105 -7.612 38.835 1.00 95.94 186 ASN A N 1
ATOM 1466 C CA . ASN A 1 186 ? -27.718 -6.470 39.506 1.00 95.94 186 ASN A CA 1
ATOM 1467 C C . ASN A 1 186 ? -29.245 -6.460 39.365 1.00 95.94 186 ASN A C 1
ATOM 1469 O O . ASN A 1 186 ? -29.939 -6.181 40.341 1.00 95.94 186 ASN A O 1
ATOM 1473 N N . GLU A 1 187 ? -29.786 -6.772 38.188 1.00 97.12 187 GLU A N 1
ATOM 1474 C CA . GLU A 1 187 ? -31.237 -6.851 37.979 1.00 97.12 187 GLU A CA 1
ATOM 1475 C C . GLU A 1 187 ? -31.875 -7.984 38.791 1.00 97.12 187 GLU A C 1
ATOM 1477 O O . GLU A 1 187 ? -32.909 -7.782 39.436 1.00 97.12 187 GLU A O 1
ATOM 1482 N N . VAL A 1 188 ? -31.228 -9.152 38.862 1.00 96.12 188 VAL A N 1
ATOM 1483 C CA . VAL A 1 188 ? -31.688 -10.257 39.716 1.00 96.12 188 VAL A CA 1
ATOM 1484 C C . VAL A 1 188 ? -31.699 -9.830 41.184 1.00 96.12 188 VAL A C 1
ATOM 1486 O O . VAL A 1 188 ? -32.721 -9.991 41.856 1.00 96.12 188 VAL A O 1
ATOM 1489 N N . LEU A 1 189 ? -30.617 -9.229 41.681 1.00 94.25 189 LEU A N 1
ATOM 1490 C CA . LEU A 1 189 ? -30.530 -8.763 43.068 1.00 94.25 189 LEU A CA 1
ATOM 1491 C C . LEU A 1 189 ? -31.582 -7.692 43.386 1.00 94.25 189 LEU A C 1
ATOM 1493 O O . LEU A 1 189 ? -32.262 -7.788 44.410 1.00 94.25 189 LEU A O 1
ATOM 1497 N N . LYS A 1 190 ? -31.790 -6.713 42.496 1.00 94.81 190 LYS A N 1
ATOM 1498 C CA . LYS A 1 190 ? -32.858 -5.712 42.644 1.00 94.81 190 LYS A CA 1
ATOM 1499 C C . LYS A 1 190 ? -34.238 -6.363 42.689 1.00 94.81 190 LYS A C 1
ATOM 1501 O O . LYS A 1 190 ? -35.052 -5.996 43.537 1.00 94.81 190 LYS A O 1
ATOM 1506 N N . SER A 1 191 ? -34.508 -7.340 41.820 1.00 93.56 191 SER A N 1
ATOM 1507 C CA . SER A 1 191 ? -35.793 -8.048 41.801 1.00 93.56 191 SER A CA 1
ATOM 1508 C C . SER A 1 191 ? -36.050 -8.804 43.114 1.00 93.56 191 SER A C 1
ATOM 1510 O O . SER A 1 191 ? -37.152 -8.732 43.661 1.00 93.56 191 SER A O 1
ATOM 1512 N N . LEU A 1 192 ? -35.018 -9.450 43.673 1.00 92.31 192 LEU A N 1
ATOM 1513 C CA . LEU A 1 192 ? -35.085 -10.168 44.947 1.00 92.31 192 LEU A CA 1
ATOM 1514 C C . LEU A 1 192 ? -35.352 -9.221 46.120 1.00 92.31 192 LEU A C 1
ATOM 1516 O O . LEU A 1 192 ? -36.235 -9.499 46.932 1.00 92.31 192 LEU A O 1
ATOM 1520 N N . LEU A 1 193 ? -34.647 -8.088 46.181 1.00 90.69 193 LEU A N 1
ATOM 1521 C CA . LEU A 1 193 ? -34.870 -7.063 47.205 1.00 90.69 193 LEU A CA 1
ATOM 1522 C C . LEU A 1 193 ? -36.281 -6.478 47.121 1.00 90.69 193 LEU A C 1
ATOM 1524 O O . LEU A 1 193 ? -36.963 -6.340 48.134 1.00 90.69 193 LEU A O 1
ATOM 1528 N N . THR A 1 194 ? -36.751 -6.187 45.907 1.00 91.69 194 THR A N 1
ATOM 1529 C CA . THR A 1 194 ? -38.108 -5.670 45.681 1.00 91.69 194 THR A CA 1
ATOM 1530 C C . THR A 1 194 ? -39.153 -6.676 46.164 1.00 91.69 194 THR A C 1
ATOM 1532 O O . THR A 1 194 ? -40.081 -6.309 46.883 1.00 91.69 194 THR A O 1
ATOM 1535 N N . LYS A 1 195 ? -38.967 -7.962 45.841 1.00 88.69 195 LYS A N 1
ATOM 1536 C CA . LYS A 1 195 ? -39.835 -9.052 46.301 1.00 88.69 195 LYS A CA 1
ATOM 1537 C C . LYS A 1 195 ? -39.841 -9.192 47.826 1.00 88.69 195 LYS A C 1
ATOM 1539 O O . LYS A 1 195 ? -40.915 -9.341 48.400 1.00 88.69 195 LYS A O 1
ATOM 1544 N N . GLN A 1 196 ? -38.682 -9.138 48.484 1.00 85.44 196 GLN A N 1
ATOM 1545 C CA . GLN A 1 196 ? -38.615 -9.189 49.949 1.00 85.44 196 GLN A CA 1
ATOM 1546 C C . GLN A 1 196 ? -39.310 -7.990 50.602 1.00 85.44 196 GLN A C 1
ATOM 1548 O O . GLN A 1 196 ? -40.069 -8.174 51.549 1.00 85.44 196 GLN A O 1
ATOM 1553 N N . ASN A 1 197 ? -39.115 -6.781 50.075 1.00 83.00 197 ASN A N 1
ATOM 1554 C CA . ASN A 1 197 ? -39.775 -5.585 50.601 1.00 83.00 197 ASN A CA 1
ATOM 1555 C C . ASN A 1 197 ? -41.307 -5.665 50.477 1.00 83.00 197 ASN A C 1
ATOM 1557 O O . ASN A 1 197 ? -42.018 -5.274 51.401 1.00 83.00 197 ASN A O 1
ATOM 1561 N N . LEU A 1 198 ? -41.818 -6.216 49.370 1.00 78.56 198 LEU A N 1
ATOM 1562 C CA . LEU A 1 198 ? -43.252 -6.471 49.177 1.00 78.56 198 LEU A CA 1
ATOM 1563 C C . LEU A 1 198 ? -43.805 -7.492 50.187 1.00 78.56 198 LEU A C 1
ATOM 1565 O O . LEU A 1 198 ? -44.884 -7.280 50.735 1.00 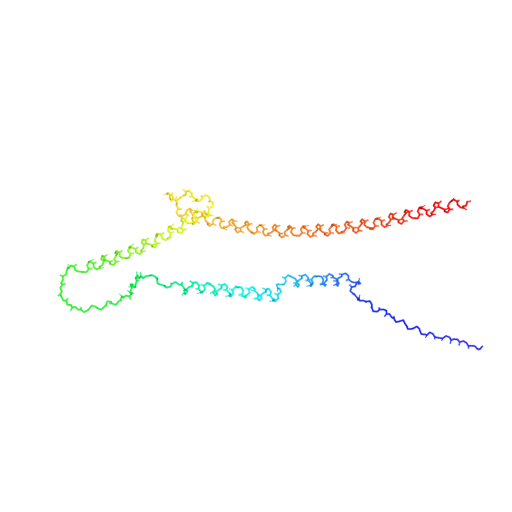78.56 198 LEU A O 1
ATOM 1569 N N . LEU A 1 199 ? -43.063 -8.572 50.462 1.00 70.69 199 LEU A N 1
ATOM 1570 C CA . LEU A 1 199 ? -43.454 -9.599 51.438 1.00 70.69 199 LEU A CA 1
ATOM 1571 C C . LEU A 1 199 ? -43.484 -9.041 52.871 1.00 70.69 199 LEU A C 1
ATOM 1573 O O . LEU A 1 199 ? -44.494 -9.178 53.561 1.00 70.69 199 LEU A O 1
ATOM 1577 N N . ASN A 1 200 ? -42.445 -8.318 53.291 1.00 72.31 200 ASN A N 1
ATOM 1578 C CA . ASN A 1 200 ? -42.368 -7.743 54.639 1.00 72.31 200 ASN A CA 1
ATOM 1579 C C . ASN A 1 200 ? -43.453 -6.673 54.895 1.00 72.31 200 ASN A C 1
ATOM 1581 O O . ASN A 1 200 ? -43.979 -6.566 56.004 1.00 72.31 200 ASN A O 1
ATOM 1585 N N . GLY A 1 201 ? -43.836 -5.900 53.871 1.00 65.81 201 GLY A N 1
ATOM 1586 C CA . GLY A 1 201 ? -44.946 -4.942 53.969 1.00 65.81 201 GLY A CA 1
ATOM 1587 C C . GLY A 1 201 ? -46.320 -5.604 54.148 1.00 65.81 201 GLY A C 1
ATOM 1588 O O . GLY A 1 201 ? -47.197 -5.037 54.801 1.00 65.81 201 GLY A O 1
ATOM 1589 N N . SER A 1 202 ? -46.501 -6.819 53.617 1.00 60.28 202 SER A N 1
ATOM 1590 C CA . SER A 1 202 ? -47.752 -7.576 53.756 1.00 60.28 202 SER A CA 1
ATOM 1591 C C . SER A 1 202 ? -47.913 -8.249 55.124 1.00 60.28 202 SER A C 1
ATOM 1593 O O . SER A 1 202 ? -49.013 -8.224 55.672 1.00 60.28 202 SER A O 1
ATOM 1595 N N . GLU A 1 203 ? -46.834 -8.754 55.732 1.00 58.31 203 GLU A N 1
ATOM 1596 C CA . GLU A 1 203 ? -46.880 -9.326 57.091 1.00 58.31 203 GLU A CA 1
ATOM 1597 C C . GLU A 1 203 ? -47.133 -8.257 58.167 1.00 58.31 203 GLU A C 1
ATOM 1599 O O . GLU A 1 203 ? -47.837 -8.507 59.141 1.00 58.31 203 GLU A O 1
ATOM 1604 N N . SER A 1 204 ? -46.654 -7.030 57.939 1.00 57.34 204 SER A N 1
ATOM 1605 C CA . SER A 1 204 ? -46.872 -5.889 58.842 1.00 57.34 204 SER A CA 1
ATOM 1606 C C . SER A 1 204 ? -48.314 -5.357 58.836 1.00 57.34 204 SER A C 1
ATOM 1608 O O . SER A 1 204 ? -48.677 -4.597 59.724 1.00 57.34 204 SER A O 1
ATOM 1610 N N . SER A 1 205 ? -49.130 -5.716 57.837 1.00 55.56 205 SER A N 1
ATOM 1611 C CA . SER A 1 205 ? -50.542 -5.295 57.744 1.00 55.56 205 SER A CA 1
ATOM 1612 C C . SER A 1 205 ? -51.524 -6.336 58.302 1.00 55.56 205 SER A C 1
ATOM 1614 O O . SER A 1 205 ? -52.729 -6.091 58.317 1.00 55.56 205 SER A O 1
ATOM 1616 N N . LEU A 1 206 ? -51.027 -7.508 58.714 1.00 53.34 206 LEU A N 1
ATOM 1617 C CA . LEU A 1 206 ? -51.816 -8.641 59.216 1.00 53.34 206 LEU A CA 1
ATOM 1618 C C . LEU A 1 206 ? -51.660 -8.882 60.732 1.00 53.34 206 LEU A C 1
ATOM 1620 O O . LEU A 1 206 ? -52.352 -9.748 61.265 1.00 53.34 206 LEU A O 1
ATOM 1624 N N . SER A 1 207 ? -50.785 -8.135 61.417 1.00 44.12 207 SER A N 1
ATOM 1625 C CA . SER A 1 207 ? -50.684 -8.063 62.889 1.00 44.12 207 SER A CA 1
ATOM 1626 C C . SER A 1 207 ? -51.241 -6.744 63.407 1.00 44.12 207 SER A C 1
ATOM 1628 O O . SER A 1 207 ? -51.820 -6.760 64.514 1.00 44.12 207 SER A O 1
#